Protein AF-A0A9E3HUJ7-F1 (afdb_monomer)

Radius of gyration: 22.08 Å; Cα contacts (8 Å, |Δi|>4): 134; chains: 1; bounding box: 50×30×68 Å

Structure (mmCIF, N/CA/C/O backbone):
data_AF-A0A9E3HUJ7-F1
#
_entry.id   AF-A0A9E3HUJ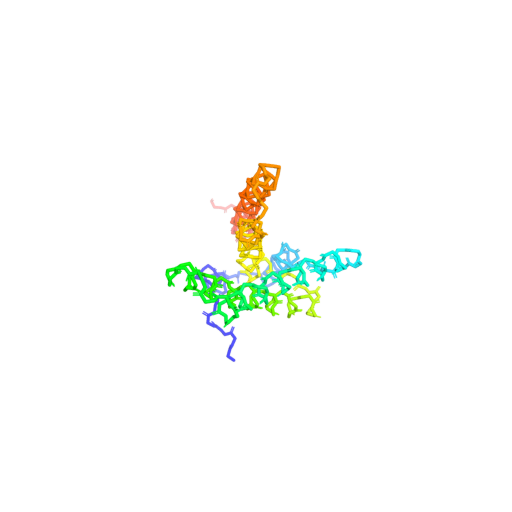7-F1
#
loop_
_atom_site.group_PDB
_atom_site.id
_atom_site.type_symbol
_atom_site.label_atom_id
_atom_site.label_alt_id
_atom_site.label_comp_id
_atom_site.label_asym_id
_atom_site.label_entity_id
_atom_site.label_seq_id
_atom_site.pdbx_PDB_ins_code
_atom_site.Cartn_x
_atom_site.Cartn_y
_atom_site.Cartn_z
_atom_site.occupancy
_atom_site.B_iso_or_equiv
_atom_site.auth_seq_id
_atom_site.auth_comp_id
_atom_site.auth_asym_id
_atom_site.auth_atom_id
_atom_site.pdbx_PDB_model_num
ATOM 1 N N . MET A 1 1 ? 5.517 -11.456 23.849 1.00 34.34 1 MET A N 1
ATOM 2 C CA . MET A 1 1 ? 6.035 -10.094 23.572 1.00 34.34 1 MET A CA 1
ATOM 3 C C . MET A 1 1 ? 4.956 -9.253 22.876 1.00 34.34 1 MET A C 1
ATOM 5 O O . MET A 1 1 ? 5.151 -8.847 21.740 1.00 34.34 1 MET A O 1
ATOM 9 N N . ALA A 1 2 ? 3.806 -9.025 23.525 1.00 36.47 2 ALA A N 1
ATOM 10 C CA . ALA A 1 2 ? 2.627 -8.398 22.900 1.00 36.47 2 ALA A CA 1
ATOM 11 C C . ALA A 1 2 ? 2.195 -7.062 23.552 1.00 36.47 2 ALA A C 1
ATOM 13 O O . ALA A 1 2 ? 1.188 -6.497 23.152 1.00 36.47 2 ALA A O 1
ATOM 14 N N . ASP A 1 3 ? 2.966 -6.525 24.507 1.00 39.00 3 ASP A N 1
ATOM 15 C CA . ASP A 1 3 ? 2.529 -5.390 25.347 1.00 39.00 3 ASP A CA 1
ATOM 16 C C . ASP A 1 3 ? 3.031 -3.999 24.926 1.00 39.00 3 ASP A C 1
ATOM 18 O O . ASP A 1 3 ? 2.704 -2.999 25.565 1.00 39.00 3 ASP A O 1
ATOM 22 N N . ARG A 1 4 ? 3.852 -3.869 23.876 1.00 37.72 4 ARG A N 1
ATOM 23 C CA . ARG A 1 4 ? 4.544 -2.587 23.617 1.00 37.72 4 ARG A CA 1
ATOM 24 C C . ARG A 1 4 ? 3.811 -1.569 22.742 1.00 37.72 4 ARG A C 1
ATOM 26 O O . ARG A 1 4 ? 4.278 -0.439 22.683 1.00 37.72 4 ARG A O 1
ATOM 33 N N . GLU A 1 5 ? 2.650 -1.887 22.170 1.00 45.03 5 GLU A N 1
ATOM 34 C CA . GLU A 1 5 ? 1.876 -0.930 21.351 1.00 45.03 5 GLU A CA 1
ATOM 35 C C . GLU A 1 5 ? 0.516 -0.519 21.946 1.00 45.03 5 GLU A C 1
ATOM 37 O O . GLU A 1 5 ? -0.304 0.089 21.255 1.00 45.03 5 GLU A O 1
ATOM 42 N N . MET A 1 6 ? 0.259 -0.779 23.235 1.00 45.81 6 MET A N 1
ATOM 43 C CA . MET A 1 6 ? -0.876 -0.131 23.902 1.00 45.81 6 MET A CA 1
ATOM 44 C C . MET A 1 6 ? -0.605 1.370 23.999 1.00 45.81 6 MET A C 1
ATOM 46 O O . MET A 1 6 ? 0.288 1.815 24.735 1.00 45.81 6 MET A O 1
ATOM 50 N N . ASN A 1 7 ? -1.383 2.123 23.219 1.00 62.62 7 ASN A N 1
ATOM 51 C CA . ASN A 1 7 ? -1.363 3.575 23.144 1.00 62.62 7 ASN A CA 1
ATOM 52 C C . ASN A 1 7 ? -1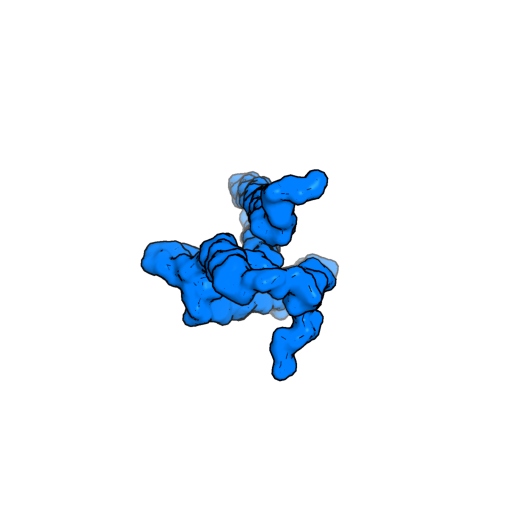.624 4.146 24.549 1.00 62.62 7 ASN A C 1
ATOM 54 O O . ASN A 1 7 ? -2.301 3.513 25.359 1.00 62.62 7 ASN A O 1
ATOM 58 N N . PHE A 1 8 ? -1.108 5.334 24.865 1.00 53.22 8 PHE A N 1
ATOM 59 C CA . PHE A 1 8 ? -1.243 5.932 26.205 1.00 53.22 8 PHE A CA 1
ATOM 60 C C . PHE A 1 8 ? -2.716 6.010 26.665 1.00 53.22 8 PHE A C 1
ATOM 62 O O . PHE A 1 8 ? -3.027 5.782 27.832 1.00 53.22 8 PHE A O 1
ATOM 69 N N . ALA A 1 9 ? -3.633 6.212 25.713 1.00 53.12 9 ALA A N 1
ATOM 70 C CA . ALA A 1 9 ? -5.079 6.164 25.922 1.00 53.12 9 ALA A CA 1
ATOM 71 C C . ALA A 1 9 ? -5.611 4.779 26.348 1.00 53.12 9 ALA A C 1
ATOM 73 O O . ALA A 1 9 ? -6.485 4.713 27.207 1.00 53.12 9 ALA A O 1
ATOM 74 N N . ASP A 1 10 ? -5.077 3.686 25.794 1.00 56.22 10 ASP A N 1
ATOM 75 C CA . ASP A 1 10 ? -5.495 2.317 26.132 1.00 56.22 10 ASP A CA 1
ATOM 76 C C . ASP A 1 10 ? -5.009 1.928 27.540 1.00 56.22 10 ASP A C 1
ATOM 78 O O . ASP A 1 10 ? -5.702 1.217 28.265 1.00 56.22 10 ASP A O 1
ATOM 82 N N . ARG A 1 11 ? -3.842 2.444 27.961 1.00 59.97 11 ARG A N 1
ATOM 83 C CA . ARG A 1 11 ? -3.330 2.262 29.331 1.00 59.97 11 ARG A CA 1
ATOM 84 C C . ARG A 1 11 ? -4.161 3.028 30.357 1.00 59.97 11 ARG A C 1
ATOM 86 O O . ARG A 1 11 ? -4.488 2.469 31.399 1.00 59.97 11 ARG A O 1
ATOM 93 N N . LEU A 1 12 ? -4.553 4.262 30.042 1.00 52.41 12 LEU A N 1
ATOM 94 C CA . LEU A 1 12 ? -5.442 5.055 30.897 1.00 52.41 12 LEU A CA 1
ATOM 95 C C . LEU A 1 12 ? -6.822 4.401 31.051 1.00 52.41 12 LEU A C 1
ATOM 97 O O . LEU A 1 12 ? -7.311 4.288 32.168 1.00 52.41 12 LEU A O 1
ATOM 101 N N . LEU A 1 13 ? -7.406 3.883 29.964 1.00 53.38 13 LEU A N 1
ATOM 102 C CA . LEU A 1 13 ? -8.680 3.150 30.016 1.00 53.38 13 LEU A CA 1
ATOM 103 C C . LEU A 1 13 ? -8.585 1.852 30.833 1.00 53.38 13 LEU A C 1
ATOM 105 O O . LEU A 1 13 ? -9.537 1.486 31.512 1.00 53.38 13 LEU A O 1
ATOM 109 N N . SER A 1 14 ? -7.440 1.163 30.811 1.00 58.88 14 SER A N 1
ATOM 110 C CA . SER A 1 14 ? -7.242 -0.056 31.611 1.00 58.88 14 SER A CA 1
ATOM 111 C C . SER A 1 14 ? -7.080 0.190 33.115 1.00 58.88 14 SER A C 1
ATOM 113 O O . SER A 1 14 ? -7.272 -0.732 33.898 1.00 58.88 14 SER A O 1
ATOM 115 N N . GLN A 1 15 ? -6.726 1.413 33.524 1.00 57.09 15 GLN A N 1
ATOM 116 C CA . GLN A 1 15 ? -6.531 1.769 34.934 1.00 57.09 15 GLN A CA 1
ATOM 117 C C . GLN A 1 15 ? -7.768 2.411 35.581 1.00 57.09 15 GLN A C 1
ATOM 119 O O . GLN A 1 15 ? -7.772 2.589 36.796 1.00 57.09 15 GLN A O 1
ATOM 124 N N . GLN A 1 16 ? -8.798 2.760 34.800 1.00 51.34 16 GLN A N 1
ATOM 125 C CA . GLN A 1 16 ? -9.911 3.600 35.263 1.00 51.34 16 GLN A CA 1
ATOM 126 C C . GLN A 1 16 ? -11.308 2.981 35.090 1.00 51.34 16 GLN A C 1
ATOM 128 O O . GLN A 1 16 ? -12.274 3.564 35.572 1.00 51.34 16 GLN A O 1
ATOM 133 N N . SER A 1 17 ? -11.439 1.821 34.435 1.00 53.59 17 SER A N 1
ATOM 134 C CA . SER A 1 17 ? -12.758 1.270 34.104 1.00 53.59 17 SER A CA 1
ATOM 135 C C . SER A 1 17 ? -13.492 0.749 35.343 1.00 53.59 17 SER A C 1
ATOM 137 O O . SER A 1 17 ? -13.060 -0.230 35.957 1.00 53.59 17 SER A O 1
ATOM 139 N N . LEU A 1 18 ? -14.631 1.364 35.675 1.00 55.84 18 LEU A N 1
ATOM 140 C CA . LEU A 1 18 ? -15.513 0.923 36.764 1.00 55.84 18 LEU A CA 1
ATOM 141 C C . LEU A 1 18 ? -16.368 -0.303 36.391 1.00 55.84 18 LEU A C 1
ATOM 143 O O . LEU A 1 18 ? -16.924 -0.935 37.287 1.00 55.84 18 LEU A O 1
ATOM 147 N N . ASN A 1 19 ? -16.496 -0.642 35.100 1.00 64.31 19 ASN A N 1
ATOM 148 C CA . ASN A 1 19 ? -17.373 -1.722 34.645 1.00 64.31 19 ASN A CA 1
ATOM 149 C C . ASN A 1 19 ? -16.748 -2.570 33.505 1.00 64.31 19 ASN A C 1
ATOM 151 O O . ASN A 1 19 ? -16.615 -2.075 32.382 1.00 64.31 19 ASN A O 1
ATOM 155 N N . PRO A 1 20 ? -16.372 -3.841 33.760 1.00 69.25 20 PRO A N 1
ATOM 156 C CA . PRO A 1 20 ? -15.695 -4.700 32.780 1.00 69.25 20 PRO A CA 1
ATOM 157 C C . PRO A 1 20 ? -16.559 -5.050 31.556 1.00 69.25 20 PRO A C 1
ATOM 159 O O . PRO A 1 20 ? -16.024 -5.143 30.451 1.00 69.25 20 PRO A O 1
ATOM 162 N N . ASP A 1 21 ? -17.884 -5.149 31.707 1.00 73.56 21 ASP A N 1
ATOM 163 C CA . ASP A 1 21 ? -18.801 -5.470 30.598 1.00 73.56 21 ASP A CA 1
ATOM 164 C C . ASP A 1 21 ? -18.827 -4.360 29.532 1.00 73.56 21 ASP A C 1
ATOM 166 O O . ASP A 1 21 ? -18.907 -4.603 28.324 1.00 73.56 21 ASP A O 1
ATOM 170 N N . LEU A 1 22 ? -18.725 -3.108 29.982 1.00 66.31 22 LEU A N 1
ATOM 171 C CA . LEU A 1 22 ? -18.675 -1.922 29.129 1.00 66.31 22 LEU A CA 1
ATOM 172 C C . LEU A 1 22 ? -17.344 -1.860 28.367 1.00 66.31 22 LEU A C 1
ATOM 174 O O . LEU A 1 22 ? -17.326 -1.542 27.176 1.00 66.31 22 LEU A O 1
ATOM 178 N N . GLN A 1 23 ? -16.243 -2.223 29.028 1.00 69.62 23 GLN A N 1
ATOM 179 C CA . GLN A 1 23 ? -14.914 -2.279 28.423 1.00 69.62 23 GLN A CA 1
ATOM 180 C C . GLN A 1 23 ? -14.819 -3.363 27.339 1.00 69.62 23 GLN A C 1
ATOM 182 O O . GLN A 1 23 ? -14.221 -3.135 26.283 1.00 69.62 23 GLN A O 1
ATOM 187 N N . GLU A 1 24 ? -15.415 -4.533 27.575 1.00 76.44 24 GLU A N 1
ATOM 188 C CA . GLU A 1 24 ? -15.446 -5.623 26.598 1.00 76.44 24 GLU A CA 1
ATOM 189 C C . GLU A 1 24 ? -16.279 -5.244 25.368 1.00 76.44 24 GLU A C 1
ATOM 191 O O . GLU A 1 24 ? -15.836 -5.434 24.231 1.00 76.44 24 GLU A O 1
ATOM 196 N N . LYS A 1 25 ? -17.439 -4.606 25.577 1.00 77.38 25 LYS A N 1
ATOM 197 C CA . LYS A 1 25 ? -18.280 -4.095 24.488 1.00 77.38 25 LYS A CA 1
ATOM 198 C C . LYS A 1 25 ? -17.555 -3.037 23.650 1.00 77.38 25 LYS A C 1
ATOM 200 O O . LYS A 1 25 ? -17.549 -3.137 22.426 1.00 77.38 25 LYS A O 1
ATOM 205 N N . TYR A 1 26 ? -16.882 -2.090 24.303 1.00 73.69 26 TYR A N 1
ATOM 206 C CA . TYR A 1 26 ? -16.078 -1.061 23.642 1.00 73.69 26 TYR A CA 1
ATOM 207 C C . TYR A 1 26 ? -14.922 -1.658 22.821 1.00 73.69 26 TYR A C 1
ATOM 209 O O . TYR A 1 26 ? -14.705 -1.252 21.681 1.00 73.69 26 TYR A O 1
ATOM 217 N N . ARG A 1 27 ? -14.201 -2.658 23.356 1.00 74.00 27 ARG A N 1
ATOM 218 C CA . ARG A 1 27 ? -13.136 -3.359 22.613 1.00 74.00 27 ARG A CA 1
ATOM 219 C C . ARG A 1 27 ? -13.670 -4.059 21.370 1.00 74.00 27 ARG A C 1
ATOM 221 O O . ARG A 1 27 ? -13.075 -3.933 20.306 1.00 74.00 27 ARG A O 1
ATOM 228 N N . LYS A 1 28 ? -14.796 -4.759 21.500 1.00 80.31 28 LYS A N 1
ATOM 229 C CA . LYS A 1 28 ? -15.416 -5.486 20.391 1.00 80.31 28 LYS A CA 1
ATOM 230 C C . LYS A 1 28 ? -15.864 -4.547 19.269 1.00 80.31 28 LYS A C 1
ATOM 232 O O . LYS A 1 28 ? -15.634 -4.836 18.102 1.00 80.31 28 LYS A O 1
ATOM 237 N N . GLU A 1 29 ? -16.444 -3.404 19.624 1.00 74.81 29 GLU A N 1
ATOM 238 C CA . GLU A 1 29 ? -16.891 -2.392 18.663 1.00 74.81 29 GLU A CA 1
ATOM 239 C C . GLU A 1 29 ? -15.707 -1.711 17.953 1.00 74.81 29 GLU A C 1
ATOM 241 O O . GLU A 1 29 ? -15.744 -1.479 16.745 1.00 74.81 29 GLU A O 1
ATOM 246 N N . LEU A 1 30 ? -14.602 -1.484 18.670 1.00 74.88 30 LEU A N 1
ATOM 247 C CA . LEU A 1 30 ? -13.335 -1.024 18.096 1.00 74.88 30 LEU A CA 1
ATOM 248 C C . LEU A 1 30 ? -12.729 -2.028 17.107 1.00 74.88 30 LEU A C 1
ATOM 250 O O . LEU A 1 30 ? -12.289 -1.633 16.023 1.00 74.88 30 LEU A O 1
ATOM 254 N N . ASP A 1 31 ? -12.696 -3.309 17.474 1.00 75.00 31 ASP A N 1
ATOM 255 C CA . ASP A 1 31 ? -12.150 -4.369 16.628 1.00 75.00 31 ASP A CA 1
ATOM 256 C C . ASP A 1 31 ? -13.001 -4.550 15.361 1.00 75.00 31 ASP A C 1
ATOM 258 O O . ASP A 1 31 ? -12.450 -4.560 14.259 1.00 75.00 31 ASP A O 1
ATOM 262 N N . ASP A 1 32 ? -14.333 -4.551 15.472 1.00 76.69 32 ASP A N 1
ATOM 263 C CA . ASP A 1 32 ? -15.244 -4.625 14.318 1.00 76.69 32 ASP A CA 1
ATOM 264 C C . ASP A 1 32 ? -15.102 -3.415 13.371 1.00 76.69 32 ASP A C 1
ATOM 266 O O . ASP A 1 32 ? -15.281 -3.531 12.156 1.00 76.69 32 ASP A O 1
ATOM 270 N N . MET A 1 33 ? -14.745 -2.237 13.893 1.00 70.25 33 MET A N 1
ATOM 271 C CA . MET A 1 33 ? -14.499 -1.045 13.076 1.00 70.25 33 MET A CA 1
ATOM 272 C C . MET A 1 33 ? -13.131 -1.044 12.380 1.00 70.25 33 MET A C 1
ATOM 274 O O . MET A 1 33 ? -12.972 -0.411 11.328 1.00 70.25 33 MET A O 1
ATOM 278 N N . LEU A 1 34 ? -12.132 -1.708 12.964 1.00 68.81 34 LEU A N 1
ATOM 279 C CA . LEU A 1 34 ? -10.747 -1.699 12.490 1.00 68.81 34 LEU A CA 1
ATOM 280 C C . LEU A 1 34 ? -10.373 -2.941 11.676 1.00 68.81 34 LEU A C 1
ATOM 282 O O . LEU A 1 34 ? -9.399 -2.879 10.915 1.00 68.81 34 LEU A O 1
ATOM 286 N N . GLU A 1 35 ? -11.121 -4.033 11.797 1.00 74.75 35 GLU A N 1
ATOM 287 C CA . GLU A 1 35 ? -10.896 -5.280 11.075 1.00 74.75 35 GLU A CA 1
ATOM 288 C C . GLU A 1 35 ? -11.908 -5.464 9.944 1.00 74.75 35 GLU A C 1
ATOM 290 O O . GLU A 1 35 ? -13.109 -5.595 10.146 1.00 74.75 35 GLU A O 1
ATOM 295 N N . VAL A 1 36 ? -11.412 -5.527 8.710 1.00 73.44 36 VAL A N 1
ATOM 296 C CA . VAL A 1 36 ? -12.231 -5.870 7.545 1.00 73.44 36 VAL A CA 1
ATOM 297 C C . VAL A 1 36 ? -11.781 -7.213 7.006 1.00 73.44 36 VAL A C 1
ATOM 299 O O . VAL A 1 36 ? -10.640 -7.371 6.566 1.00 73.44 36 VAL A O 1
ATOM 302 N N . LYS A 1 37 ? -12.689 -8.189 7.001 1.00 72.50 37 LYS A N 1
ATOM 303 C CA . LYS A 1 37 ? -12.450 -9.474 6.340 1.00 72.50 37 LYS A CA 1
ATOM 304 C C . LYS A 1 37 ? -12.379 -9.279 4.827 1.00 72.50 37 LYS A C 1
ATOM 306 O O . LYS A 1 37 ? -13.208 -8.599 4.218 1.00 72.50 37 LYS A O 1
ATOM 311 N N . ILE A 1 38 ? -11.356 -9.866 4.214 1.00 68.62 38 ILE A N 1
ATOM 312 C CA . ILE A 1 38 ? -11.151 -9.844 2.766 1.00 68.62 38 ILE A CA 1
ATOM 313 C C . ILE A 1 38 ? -11.910 -11.037 2.179 1.00 68.62 38 ILE A C 1
ATOM 315 O O . ILE A 1 38 ? -11.386 -12.149 2.118 1.00 68.62 38 ILE A O 1
ATOM 319 N N . GLU A 1 39 ? -13.152 -10.811 1.754 1.00 73.75 39 GLU A N 1
ATOM 320 C CA . GLU A 1 39 ? -14.028 -11.873 1.244 1.00 73.75 39 GLU A CA 1
ATOM 321 C C . GLU A 1 39 ? -14.236 -11.819 -0.281 1.00 73.75 39 GLU A C 1
ATOM 323 O O . GLU A 1 39 ? -14.251 -10.754 -0.911 1.00 73.75 39 GLU A O 1
ATOM 328 N N . GLY A 1 40 ? -14.410 -13.005 -0.878 1.00 75.06 40 GLY A N 1
ATOM 329 C CA . GLY A 1 40 ? -14.893 -13.198 -2.249 1.00 75.06 40 GLY A CA 1
ATOM 330 C C . GLY A 1 40 ? -14.100 -12.470 -3.342 1.00 75.06 40 GLY A C 1
ATOM 331 O O . GLY A 1 40 ? -12.869 -12.510 -3.386 1.00 75.06 40 GLY A O 1
ATOM 332 N N . GLY A 1 41 ? -14.819 -11.794 -4.248 1.00 71.00 41 GLY A N 1
ATOM 333 C CA . GLY A 1 41 ? -14.252 -11.112 -5.421 1.00 71.00 41 GLY A CA 1
ATOM 334 C C . GLY A 1 41 ? -13.253 -9.993 -5.097 1.00 71.00 41 GLY A C 1
ATOM 335 O O . GLY A 1 41 ? -12.373 -9.707 -5.909 1.00 71.00 41 GLY A O 1
ATOM 336 N N . ARG A 1 42 ? -13.304 -9.401 -3.892 1.00 72.94 42 ARG A N 1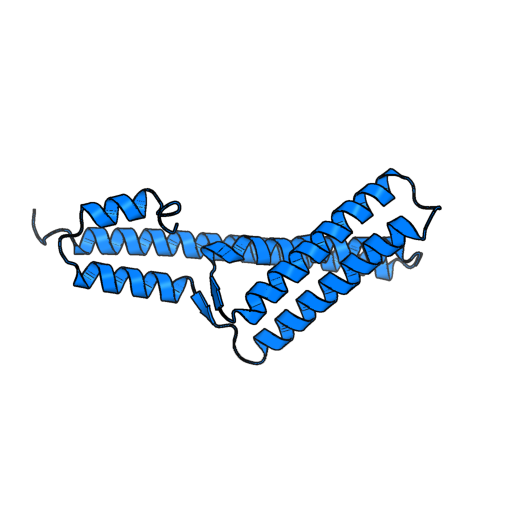
ATOM 337 C CA . ARG A 1 42 ? -12.281 -8.436 -3.445 1.00 72.94 42 ARG A CA 1
ATOM 338 C C . ARG A 1 42 ? -10.914 -9.088 -3.275 1.00 72.94 42 ARG A C 1
ATOM 340 O O . ARG A 1 42 ? -9.920 -8.483 -3.662 1.00 72.94 42 ARG A O 1
ATOM 347 N N . LYS A 1 43 ? -10.868 -10.334 -2.792 1.00 77.06 43 LYS A N 1
ATOM 348 C CA . LYS A 1 43 ? -9.620 -11.091 -2.645 1.00 77.06 43 LYS A CA 1
ATOM 349 C C . LYS A 1 43 ? -8.936 -11.297 -3.995 1.00 77.06 43 LYS A C 1
ATOM 351 O O . LYS A 1 43 ? -7.732 -11.102 -4.102 1.00 77.06 43 LYS A O 1
ATOM 356 N N . VAL A 1 44 ? -9.709 -11.626 -5.031 1.00 79.44 44 VAL A N 1
ATOM 357 C CA . VAL A 1 44 ? -9.194 -11.799 -6.400 1.00 79.44 44 VAL A CA 1
ATOM 358 C C . VAL A 1 44 ? -8.633 -10.483 -6.937 1.00 79.44 44 VAL A C 1
ATOM 360 O O . VAL A 1 44 ? -7.512 -10.457 -7.436 1.00 79.44 44 VAL A O 1
ATOM 363 N N . LEU A 1 45 ? -9.363 -9.374 -6.775 1.00 79.62 45 LEU A N 1
ATOM 364 C CA . LEU A 1 45 ? -8.878 -8.052 -7.182 1.00 79.62 45 LEU A CA 1
ATOM 365 C C . LEU A 1 45 ? -7.586 -7.654 -6.459 1.00 79.62 45 LEU A C 1
ATOM 367 O O . LEU A 1 45 ? -6.702 -7.065 -7.076 1.00 79.62 45 LEU A O 1
ATOM 371 N N . ASP A 1 46 ? -7.459 -7.965 -5.171 1.00 80.81 46 ASP A N 1
ATOM 372 C CA . ASP A 1 46 ? -6.254 -7.642 -4.409 1.00 80.81 46 ASP A CA 1
ATOM 373 C C . ASP A 1 46 ? -5.067 -8.532 -4.800 1.00 80.81 46 ASP A C 1
ATOM 375 O O . ASP A 1 46 ? -3.957 -8.020 -4.935 1.00 80.81 46 ASP A O 1
ATOM 379 N N . ILE A 1 47 ? -5.296 -9.816 -5.108 1.00 83.81 47 ILE A N 1
ATOM 380 C CA . ILE A 1 47 ? -4.267 -10.702 -5.681 1.00 83.81 47 ILE A CA 1
ATOM 381 C C . ILE A 1 47 ? -3.765 -10.139 -7.012 1.00 83.81 47 ILE A C 1
ATOM 383 O O . ILE A 1 47 ? -2.557 -10.032 -7.216 1.00 83.81 47 ILE A O 1
ATOM 387 N N . VAL A 1 48 ? -4.676 -9.727 -7.900 1.00 84.62 48 VAL A N 1
ATOM 388 C CA . VAL A 1 48 ? -4.317 -9.156 -9.207 1.00 84.62 48 VAL A CA 1
ATOM 389 C C . VAL A 1 48 ? -3.482 -7.886 -9.041 1.00 84.62 48 VAL A C 1
ATOM 391 O O . VAL A 1 48 ? -2.448 -7.747 -9.690 1.00 84.62 48 VAL A O 1
ATOM 394 N N . LYS A 1 49 ? -3.863 -6.977 -8.134 1.00 81.38 49 LYS A N 1
ATOM 395 C CA . LYS A 1 49 ? -3.072 -5.764 -7.851 1.00 81.38 49 LYS A CA 1
ATOM 396 C C . LYS A 1 49 ? -1.665 -6.101 -7.362 1.00 81.38 49 LYS A C 1
ATOM 398 O O . LYS A 1 49 ? -0.695 -5.516 -7.839 1.00 81.38 49 LYS A O 1
ATOM 403 N N . VAL A 1 50 ? -1.556 -7.038 -6.423 1.00 85.69 50 VAL A N 1
ATOM 404 C CA . VAL A 1 50 ? -0.277 -7.477 -5.850 1.00 85.69 50 VAL A CA 1
ATOM 405 C C . VAL A 1 50 ? 0.613 -8.142 -6.904 1.00 85.69 50 VAL A C 1
ATOM 407 O O . VAL A 1 50 ? 1.815 -7.869 -6.940 1.00 85.69 50 VAL A O 1
ATOM 410 N N . ALA A 1 51 ? 0.030 -8.933 -7.809 1.00 86.00 51 ALA A N 1
ATOM 411 C CA . ALA A 1 51 ? 0.735 -9.534 -8.937 1.00 86.00 51 ALA A CA 1
ATOM 412 C C . ALA A 1 51 ? 1.242 -8.478 -9.934 1.00 86.00 51 ALA A C 1
ATOM 414 O O . ALA A 1 51 ? 2.396 -8.535 -10.353 1.00 86.00 51 ALA A O 1
ATOM 415 N N . ILE A 1 52 ? 0.428 -7.471 -10.268 1.00 85.38 52 ILE A N 1
ATOM 416 C CA . ILE A 1 52 ? 0.844 -6.361 -11.142 1.00 85.38 52 ILE A CA 1
ATOM 417 C C . ILE A 1 52 ? 2.027 -5.601 -10.527 1.00 85.38 52 ILE A C 1
ATOM 419 O O . ILE A 1 52 ? 3.013 -5.344 -11.214 1.00 85.38 52 ILE A O 1
ATOM 423 N N . LEU A 1 53 ? 1.972 -5.289 -9.229 1.00 84.75 53 LEU A N 1
ATOM 424 C CA . LEU A 1 53 ? 3.076 -4.635 -8.512 1.00 84.75 53 LEU A CA 1
ATOM 425 C C . LEU A 1 53 ? 4.363 -5.452 -8.557 1.00 84.75 53 LEU A C 1
ATOM 427 O O . LEU A 1 53 ? 5.436 -4.890 -8.764 1.00 84.75 53 LEU A O 1
ATOM 431 N N . TYR A 1 54 ? 4.248 -6.770 -8.394 1.00 87.56 54 TYR A N 1
ATOM 432 C CA . TYR A 1 54 ? 5.385 -7.677 -8.485 1.00 87.56 54 TYR A CA 1
ATOM 433 C C . TYR A 1 54 ? 6.025 -7.641 -9.877 1.00 87.56 54 TYR A C 1
ATOM 435 O O . TYR A 1 54 ? 7.238 -7.490 -9.993 1.00 87.56 54 TYR A O 1
ATOM 443 N N . ILE A 1 55 ? 5.206 -7.711 -10.932 1.00 87.50 55 ILE A N 1
ATOM 444 C CA . ILE A 1 55 ? 5.665 -7.667 -12.326 1.00 87.50 55 ILE A CA 1
ATOM 445 C C . ILE A 1 55 ? 6.361 -6.335 -12.629 1.00 87.50 55 ILE A C 1
ATOM 447 O O . ILE A 1 55 ? 7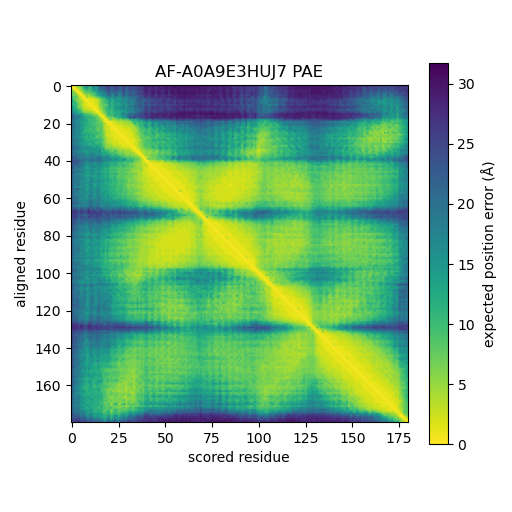.449 -6.329 -13.204 1.00 87.50 55 ILE A O 1
ATOM 451 N N . ILE A 1 56 ? 5.774 -5.209 -12.210 1.00 84.75 56 ILE A N 1
ATOM 452 C CA . ILE A 1 56 ? 6.375 -3.877 -12.381 1.00 84.75 56 ILE A CA 1
ATOM 453 C C . ILE A 1 56 ? 7.706 -3.796 -11.621 1.00 84.75 56 ILE A C 1
ATOM 455 O O . ILE A 1 56 ? 8.704 -3.353 -12.188 1.00 84.75 56 ILE A O 1
ATOM 459 N N . GLY A 1 57 ? 7.747 -4.269 -10.372 1.00 85.69 57 GLY A N 1
ATOM 460 C CA . GLY A 1 57 ? 8.959 -4.283 -9.553 1.00 85.69 57 GLY A CA 1
ATOM 461 C C . GLY A 1 57 ? 10.086 -5.111 -10.175 1.00 85.69 57 GLY A C 1
ATOM 462 O O . GLY A 1 57 ? 11.215 -4.630 -10.280 1.00 85.69 57 GLY A O 1
ATOM 463 N N . LEU A 1 58 ? 9.770 -6.310 -10.675 1.00 88.19 58 LEU A N 1
ATOM 464 C CA . LEU A 1 58 ? 10.711 -7.133 -11.436 1.00 88.19 58 LEU A CA 1
ATOM 465 C C . LEU A 1 58 ? 11.211 -6.400 -12.678 1.00 88.19 58 LEU A C 1
ATOM 467 O O . LEU A 1 58 ? 12.415 -6.345 -12.903 1.00 88.19 58 LEU A O 1
ATOM 471 N N . ARG A 1 59 ? 10.316 -5.797 -13.465 1.00 84.50 59 ARG A N 1
ATOM 472 C CA . ARG A 1 59 ? 10.688 -5.068 -14.686 1.00 84.50 59 ARG A CA 1
ATOM 473 C C . ARG A 1 59 ? 11.642 -3.909 -14.374 1.00 84.50 59 ARG A C 1
ATOM 475 O O . ARG A 1 59 ? 12.615 -3.723 -15.104 1.00 84.50 59 ARG A O 1
ATOM 482 N N . CYS A 1 60 ? 11.420 -3.177 -13.280 1.00 83.62 60 CYS A N 1
ATOM 483 C CA . CYS A 1 60 ? 12.345 -2.146 -12.798 1.00 83.62 60 CYS A CA 1
ATOM 484 C C . CYS A 1 60 ? 13.729 -2.723 -12.455 1.00 83.62 60 CYS A C 1
ATOM 486 O O . CYS A 1 60 ? 14.732 -2.173 -12.903 1.00 83.62 60 CYS A O 1
ATOM 488 N N . LEU A 1 61 ? 13.805 -3.853 -11.743 1.00 86.06 61 LEU A N 1
ATOM 489 C CA . LEU A 1 61 ? 15.087 -4.507 -11.440 1.00 86.06 61 LEU A CA 1
ATOM 490 C C . LEU A 1 61 ? 15.793 -5.047 -12.690 1.00 86.06 61 LEU A C 1
ATOM 492 O O . LEU A 1 61 ? 17.004 -4.890 -12.829 1.00 86.06 61 LEU A O 1
ATOM 496 N N . PHE A 1 62 ? 15.049 -5.632 -13.630 1.00 85.25 62 PHE A N 1
ATOM 497 C CA . PHE A 1 62 ? 15.604 -6.094 -14.902 1.00 85.25 62 PHE A CA 1
ATOM 498 C C . PHE A 1 62 ? 16.219 -4.938 -15.699 1.00 85.25 62 PHE A C 1
ATOM 500 O O . PHE A 1 62 ? 17.299 -5.101 -16.262 1.00 85.25 62 PHE A O 1
ATOM 507 N N . GLN A 1 63 ? 15.607 -3.748 -15.699 1.00 77.62 63 GLN A N 1
ATOM 508 C CA . GLN A 1 63 ? 16.213 -2.581 -16.349 1.00 77.62 63 GLN A CA 1
ATOM 509 C C . GLN A 1 63 ? 17.541 -2.155 -15.716 1.00 77.62 63 GLN A C 1
ATOM 511 O O . GLN A 1 63 ? 18.432 -1.715 -16.435 1.00 77.62 63 GLN A O 1
ATOM 516 N N . VAL A 1 64 ? 17.705 -2.324 -14.403 1.00 81.12 64 VAL A N 1
ATOM 517 C CA . VAL A 1 64 ? 18.956 -1.989 -13.705 1.00 81.12 64 VAL A CA 1
ATOM 518 C C . VAL A 1 64 ? 20.110 -2.913 -14.081 1.00 81.12 64 VAL A C 1
ATOM 520 O O . VAL A 1 64 ? 21.265 -2.480 -14.088 1.00 81.12 64 VAL A O 1
ATOM 523 N N . ILE A 1 65 ? 19.808 -4.182 -14.354 1.00 81.06 65 ILE A N 1
ATOM 524 C CA . ILE A 1 65 ? 20.810 -5.218 -14.626 1.00 81.06 65 ILE A CA 1
ATOM 525 C C . ILE A 1 65 ? 21.142 -5.287 -16.121 1.00 81.06 65 ILE A C 1
ATOM 527 O O . ILE A 1 65 ? 22.308 -5.413 -16.479 1.00 81.06 65 ILE A O 1
ATOM 531 N N . TYR A 1 66 ? 20.132 -5.194 -16.989 1.00 78.69 66 TYR A N 1
ATOM 532 C CA . TYR A 1 66 ? 20.266 -5.534 -18.409 1.00 78.69 66 TYR A CA 1
ATOM 533 C C . TYR A 1 66 ? 20.298 -4.333 -19.356 1.00 78.69 66 TYR A C 1
ATOM 535 O O . TYR A 1 66 ? 20.458 -4.532 -20.557 1.00 78.69 66 TYR A O 1
ATOM 543 N N . ASN A 1 67 ? 20.151 -3.101 -18.857 1.00 69.62 67 ASN A N 1
ATOM 544 C CA . ASN A 1 67 ? 20.109 -1.911 -19.708 1.00 69.62 67 ASN A CA 1
ATOM 545 C C . ASN A 1 67 ? 21.258 -0.935 -19.374 1.00 69.62 67 ASN A C 1
ATOM 547 O O . ASN A 1 67 ? 21.094 -0.040 -18.541 1.00 69.62 67 ASN A O 1
ATOM 551 N N . PRO A 1 68 ? 22.440 -1.102 -20.000 1.00 64.00 68 PRO A N 1
ATOM 552 C CA . PRO A 1 68 ? 23.638 -0.316 -19.688 1.00 64.00 68 PRO A CA 1
ATOM 553 C C . PRO A 1 68 ? 23.583 1.133 -20.199 1.00 64.00 68 PRO A C 1
ATOM 555 O O . PRO A 1 68 ? 24.452 1.931 -19.870 1.00 64.00 68 PRO A O 1
ATOM 558 N N . THR A 1 69 ? 22.580 1.486 -21.003 1.00 66.12 69 THR A N 1
ATOM 559 C CA . THR A 1 69 ? 22.388 2.819 -21.599 1.00 66.12 69 THR A CA 1
ATOM 560 C C . THR A 1 69 ? 21.655 3.804 -20.687 1.00 66.12 69 THR A C 1
ATOM 562 O O . THR A 1 69 ? 21.531 4.981 -21.023 1.00 66.12 69 THR A O 1
ATOM 565 N N . ILE A 1 70 ? 21.156 3.350 -19.536 1.00 66.06 70 ILE A N 1
ATOM 566 C CA . ILE A 1 70 ? 20.446 4.198 -18.577 1.00 66.06 70 ILE A CA 1
ATOM 567 C C . ILE A 1 70 ? 21.470 4.958 -17.724 1.00 66.06 70 ILE A C 1
ATOM 569 O O . ILE A 1 70 ? 22.331 4.349 -17.097 1.00 66.06 70 ILE A O 1
ATOM 573 N N . VAL A 1 71 ? 21.339 6.288 -17.660 1.00 73.62 71 VAL A N 1
ATOM 574 C CA . VAL A 1 71 ? 22.142 7.165 -16.788 1.00 73.62 71 VAL A CA 1
ATOM 575 C C . VAL A 1 71 ? 22.110 6.651 -15.340 1.00 73.62 71 VAL A C 1
ATOM 577 O O . VAL A 1 71 ? 21.036 6.341 -14.819 1.00 73.62 71 VAL A O 1
ATOM 580 N N . ASP A 1 72 ? 23.266 6.604 -14.669 1.00 77.31 72 ASP A N 1
ATOM 581 C CA . ASP A 1 72 ? 23.449 5.946 -13.360 1.00 77.31 72 ASP A CA 1
ATOM 582 C C . ASP A 1 72 ? 22.425 6.358 -12.289 1.00 77.31 72 ASP A C 1
ATOM 584 O O . ASP A 1 72 ? 21.970 5.532 -11.496 1.00 77.31 72 ASP A O 1
ATOM 588 N N . ILE A 1 73 ? 21.989 7.621 -12.302 1.00 74.81 73 ILE A N 1
ATOM 589 C CA . ILE A 1 73 ? 20.956 8.132 -11.390 1.00 74.81 73 ILE A CA 1
ATOM 590 C C . ILE A 1 73 ? 19.617 7.414 -11.609 1.00 74.81 73 ILE A C 1
ATOM 592 O O . ILE A 1 73 ? 19.000 6.945 -10.654 1.00 74.81 73 ILE A O 1
ATOM 596 N N . TYR A 1 74 ? 19.170 7.273 -12.857 1.00 73.19 74 TYR A N 1
ATOM 597 C CA . TYR A 1 74 ? 17.908 6.600 -13.179 1.00 73.19 74 TYR A CA 1
ATOM 598 C C . TYR A 1 74 ? 17.965 5.113 -12.852 1.00 73.19 74 TYR A C 1
ATOM 600 O O . TYR A 1 74 ? 16.977 4.536 -12.404 1.00 73.19 74 TYR A O 1
ATOM 608 N N . ARG A 1 75 ? 19.138 4.503 -13.022 1.00 74.69 75 ARG A N 1
ATOM 609 C CA . ARG A 1 75 ? 19.397 3.115 -12.649 1.00 74.69 75 ARG A CA 1
ATOM 610 C C . ARG A 1 75 ? 19.294 2.910 -11.132 1.00 74.69 75 ARG A C 1
ATOM 612 O O . ARG A 1 75 ? 18.655 1.959 -10.686 1.00 74.69 75 ARG A O 1
ATOM 619 N N . LEU A 1 76 ? 19.828 3.832 -10.332 1.00 79.00 76 LEU A N 1
ATOM 620 C CA . LEU A 1 76 ? 19.692 3.804 -8.873 1.00 79.00 76 LEU A CA 1
ATOM 621 C C . LEU A 1 76 ? 18.229 3.989 -8.432 1.00 79.00 76 LEU A C 1
ATOM 623 O O . LEU A 1 76 ? 17.730 3.212 -7.616 1.00 79.00 76 LEU A O 1
ATOM 627 N N . PHE A 1 77 ? 17.510 4.946 -9.027 1.00 79.62 77 PHE A N 1
ATOM 628 C CA . PHE A 1 77 ? 16.079 5.145 -8.766 1.00 79.62 77 PHE A CA 1
ATOM 629 C C . PHE A 1 77 ? 15.234 3.923 -9.148 1.00 79.62 77 PHE A C 1
ATOM 631 O O . PHE A 1 77 ? 14.399 3.491 -8.355 1.00 79.62 77 PHE A O 1
ATOM 638 N N . ALA A 1 78 ? 15.465 3.332 -10.323 1.00 80.50 78 ALA A N 1
ATOM 639 C CA . ALA A 1 78 ? 14.771 2.125 -10.765 1.00 80.50 78 ALA A CA 1
ATOM 640 C C . ALA A 1 78 ? 15.059 0.928 -9.846 1.00 80.50 78 ALA A C 1
ATOM 642 O O . ALA A 1 78 ? 14.158 0.136 -9.573 1.00 80.50 78 ALA A O 1
ATOM 643 N N . GLY A 1 79 ? 16.280 0.826 -9.314 1.00 82.25 79 GLY A N 1
ATOM 644 C CA . GLY A 1 79 ? 16.665 -0.209 -8.356 1.00 82.25 79 GLY A CA 1
ATOM 645 C C . GL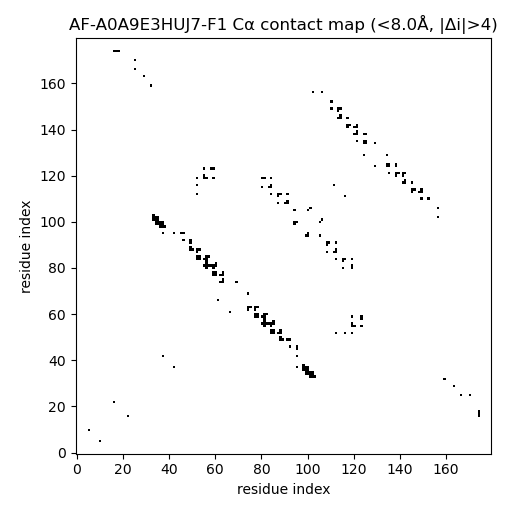Y A 1 79 ? 15.912 -0.080 -7.036 1.00 82.25 79 GLY A C 1
ATOM 646 O O . GLY A 1 79 ? 15.251 -1.026 -6.608 1.00 82.25 79 GLY A O 1
ATOM 647 N N . ILE A 1 80 ? 15.945 1.110 -6.429 1.00 85.25 80 ILE A N 1
ATOM 648 C CA . ILE A 1 80 ? 15.224 1.398 -5.179 1.00 85.25 80 ILE A CA 1
ATOM 649 C C . ILE A 1 80 ? 13.723 1.164 -5.364 1.00 85.25 80 ILE A C 1
ATOM 651 O O . ILE A 1 80 ? 13.089 0.509 -4.535 1.00 85.25 80 ILE A O 1
ATOM 655 N N . LEU A 1 81 ? 13.158 1.657 -6.468 1.00 84.38 81 LEU A N 1
ATOM 656 C CA . LEU A 1 81 ? 11.743 1.494 -6.776 1.00 84.38 81 LEU A CA 1
ATOM 657 C C . LEU A 1 81 ? 11.377 0.018 -6.977 1.00 84.38 81 LEU A C 1
ATOM 659 O O . LEU A 1 81 ? 10.372 -0.437 -6.437 1.00 84.38 81 LEU A O 1
ATOM 663 N N . GLY A 1 82 ? 12.204 -0.746 -7.694 1.00 85.44 82 GLY A N 1
ATOM 664 C CA . GLY A 1 82 ? 12.006 -2.179 -7.912 1.00 85.44 82 GLY A CA 1
ATOM 665 C C . GLY A 1 82 ? 11.995 -2.974 -6.606 1.00 85.44 82 GLY A C 1
ATOM 666 O O . GLY A 1 82 ? 11.067 -3.749 -6.363 1.00 85.44 82 GLY A O 1
ATOM 667 N N . VAL A 1 83 ? 12.967 -2.726 -5.721 1.00 88.12 83 VAL A N 1
ATOM 668 C CA . VAL A 1 83 ? 13.021 -3.357 -4.390 1.00 88.12 83 VAL A CA 1
ATOM 669 C C . VAL A 1 83 ? 11.803 -2.972 -3.547 1.00 88.12 83 VAL A C 1
ATOM 671 O O . VAL A 1 83 ? 11.183 -3.845 -2.933 1.00 88.12 83 VAL A O 1
ATOM 674 N N . ALA A 1 84 ? 11.419 -1.693 -3.534 1.00 85.31 84 ALA A N 1
ATOM 675 C CA . ALA A 1 84 ? 10.261 -1.217 -2.779 1.00 85.31 84 ALA A CA 1
ATOM 676 C C . ALA A 1 84 ? 8.951 -1.867 -3.256 1.00 85.31 84 ALA A C 1
ATOM 678 O O . ALA A 1 84 ? 8.151 -2.322 -2.439 1.00 85.31 84 ALA A O 1
ATOM 679 N N . LEU A 1 85 ? 8.750 -1.970 -4.573 1.00 86.06 85 LEU A N 1
ATOM 680 C CA . LEU A 1 85 ? 7.566 -2.582 -5.179 1.00 86.06 85 LEU A CA 1
ATOM 681 C C . LEU A 1 85 ? 7.451 -4.076 -4.871 1.00 86.06 85 LEU A C 1
ATOM 683 O O . LEU A 1 85 ? 6.372 -4.546 -4.508 1.00 86.06 85 LEU A O 1
ATOM 687 N N . ILE A 1 86 ? 8.558 -4.815 -4.962 1.00 88.06 86 ILE A N 1
ATOM 688 C CA . ILE A 1 86 ? 8.584 -6.239 -4.606 1.00 88.06 86 ILE A CA 1
ATOM 689 C C . ILE A 1 86 ? 8.309 -6.417 -3.112 1.00 88.06 86 ILE A C 1
ATOM 691 O O . ILE A 1 86 ? 7.482 -7.246 -2.737 1.00 88.06 86 ILE A O 1
ATOM 695 N N . SER A 1 87 ? 8.930 -5.599 -2.260 1.00 86.50 87 SER A N 1
ATOM 696 C CA . SER A 1 87 ? 8.715 -5.647 -0.808 1.00 86.50 87 SER A CA 1
ATOM 697 C C . SER A 1 87 ? 7.247 -5.388 -0.449 1.00 86.50 87 SER A C 1
ATOM 699 O O . SER A 1 87 ? 6.656 -6.124 0.341 1.00 86.50 87 SER A O 1
ATOM 701 N N . LEU A 1 88 ? 6.620 -4.391 -1.081 1.00 84.50 88 LEU A N 1
ATOM 702 C CA . LEU A 1 88 ? 5.197 -4.092 -0.907 1.00 84.50 88 LEU A CA 1
ATOM 703 C C . LEU A 1 88 ? 4.291 -5.204 -1.438 1.00 84.50 88 LEU A C 1
ATOM 705 O O . LEU A 1 88 ? 3.262 -5.485 -0.828 1.00 84.50 88 LEU A O 1
ATOM 709 N N . SER A 1 89 ? 4.665 -5.854 -2.540 1.00 86.25 89 SER A N 1
ATOM 710 C CA . SER A 1 89 ? 3.928 -7.000 -3.075 1.00 86.25 89 SER A CA 1
ATOM 711 C C . SER A 1 89 ? 3.983 -8.204 -2.125 1.00 86.25 89 SER A C 1
ATOM 713 O O . SER A 1 89 ? 2.955 -8.823 -1.845 1.00 86.25 89 SER A O 1
ATOM 715 N N . ILE A 1 90 ? 5.146 -8.488 -1.532 1.00 87.62 90 ILE A N 1
ATOM 716 C CA . ILE A 1 90 ? 5.298 -9.549 -0.525 1.00 87.62 90 ILE A CA 1
ATOM 717 C C . ILE A 1 90 ? 4.430 -9.240 0.698 1.00 87.62 90 ILE A C 1
ATOM 719 O O . ILE A 1 90 ? 3.629 -10.080 1.112 1.00 87.62 90 ILE A O 1
ATOM 723 N N . LEU A 1 91 ? 4.516 -8.018 1.233 1.00 84.38 91 LEU A N 1
ATOM 724 C CA . LEU A 1 91 ? 3.680 -7.585 2.357 1.00 84.38 91 LEU A CA 1
ATOM 725 C C . LEU A 1 91 ? 2.185 -7.675 2.020 1.00 84.38 91 LEU A C 1
ATOM 727 O O . LEU A 1 91 ? 1.407 -8.204 2.812 1.00 84.38 91 LEU A O 1
ATOM 731 N N . GLY A 1 92 ? 1.782 -7.230 0.828 1.00 82.19 92 GLY A N 1
ATOM 732 C CA . GLY A 1 92 ? 0.410 -7.350 0.335 1.00 82.19 92 GLY A CA 1
ATOM 733 C C . GLY A 1 92 ? -0.057 -8.804 0.253 1.00 82.19 92 GLY A C 1
ATOM 734 O O . GLY A 1 92 ? -1.153 -9.126 0.707 1.00 82.19 92 GLY A O 1
ATOM 735 N N . THR A 1 93 ? 0.799 -9.704 -0.233 1.00 85.19 93 THR A N 1
ATOM 736 C CA . THR A 1 93 ? 0.522 -11.147 -0.293 1.00 85.19 93 THR A CA 1
ATOM 737 C C . THR A 1 93 ? 0.308 -11.723 1.106 1.00 85.19 93 THR A C 1
ATOM 739 O O . THR A 1 93 ? -0.666 -12.440 1.331 1.00 85.19 93 THR A O 1
ATOM 742 N N . MET A 1 94 ? 1.155 -11.366 2.079 1.00 84.19 94 MET A N 1
ATOM 743 C CA . MET A 1 94 ? 0.996 -11.812 3.469 1.00 84.19 94 MET A CA 1
ATOM 744 C C . MET A 1 94 ? -0.332 -11.340 4.079 1.00 84.19 94 MET A C 1
ATOM 746 O O . MET A 1 94 ? -0.983 -12.101 4.796 1.00 84.19 94 MET A O 1
ATOM 750 N N . VAL A 1 95 ? -0.762 -10.110 3.778 1.00 80.56 95 VAL A N 1
ATOM 751 C CA . VAL A 1 95 ? -2.061 -9.577 4.223 1.00 80.56 95 VAL A CA 1
ATOM 752 C C . VAL A 1 95 ? -3.227 -10.342 3.586 1.00 80.56 95 VAL A C 1
ATOM 754 O O . VAL A 1 95 ? -4.175 -10.703 4.281 1.00 80.56 95 VAL A O 1
ATOM 757 N N . ILE A 1 96 ? -3.145 -10.650 2.289 1.00 81.56 96 ILE A N 1
ATOM 758 C CA . ILE A 1 96 ? -4.173 -11.416 1.568 1.00 81.56 96 ILE A CA 1
ATOM 759 C C . ILE A 1 96 ? -4.280 -12.853 2.094 1.00 81.56 96 ILE A C 1
ATOM 761 O O . ILE A 1 96 ? -5.392 -13.364 2.243 1.00 81.56 96 ILE A O 1
ATOM 765 N N . ILE A 1 97 ? -3.148 -13.506 2.386 1.00 80.69 97 ILE A N 1
ATOM 766 C CA . ILE A 1 97 ? -3.116 -14.864 2.952 1.00 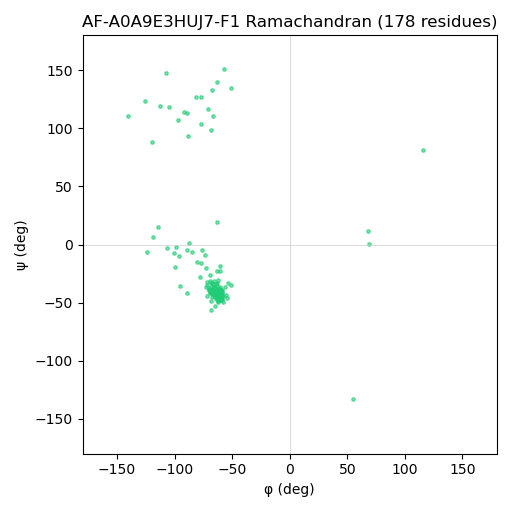80.69 97 ILE A CA 1
ATOM 767 C C . ILE A 1 97 ? -3.774 -14.879 4.333 1.00 80.69 97 ILE A C 1
ATOM 769 O O . ILE A 1 97 ? -4.583 -15.762 4.607 1.00 80.69 97 ILE A O 1
ATOM 773 N N . LYS A 1 98 ? -3.491 -13.875 5.175 1.00 80.44 98 LYS A N 1
ATOM 774 C CA . LYS A 1 98 ? -4.141 -13.724 6.486 1.00 80.44 98 LYS A CA 1
ATOM 775 C C . LYS A 1 98 ? -5.651 -13.485 6.383 1.00 80.44 98 LYS A C 1
ATOM 777 O O . LYS A 1 98 ? -6.358 -13.744 7.348 1.00 80.44 98 LYS A O 1
ATOM 782 N N . GLY A 1 99 ? -6.149 -12.980 5.251 1.00 72.44 99 GLY A N 1
ATOM 783 C CA . GLY A 1 99 ? -7.582 -12.796 4.987 1.00 72.44 99 GLY A CA 1
ATOM 784 C C . GLY A 1 99 ? -8.267 -11.715 5.832 1.00 72.44 99 GLY A C 1
ATOM 785 O O . GLY A 1 99 ? -9.461 -11.479 5.662 1.00 72.44 99 GLY A O 1
ATOM 786 N N . VAL A 1 100 ? -7.527 -11.035 6.711 1.00 74.00 100 VAL A N 1
ATOM 787 C CA . VAL A 1 100 ? -8.029 -9.980 7.595 1.00 74.00 100 VAL A CA 1
ATOM 788 C C . VAL A 1 100 ? -7.193 -8.724 7.392 1.00 74.00 100 VAL A C 1
ATOM 790 O O . VAL A 1 100 ? -5.967 -8.726 7.540 1.00 74.00 100 VAL A O 1
ATOM 793 N N . TYR A 1 101 ? -7.868 -7.636 7.044 1.00 68.75 101 TYR A N 1
ATOM 794 C CA . TYR A 1 101 ? -7.274 -6.323 6.888 1.00 68.75 101 TYR A CA 1
ATOM 795 C C . TYR A 1 101 ? -7.477 -5.516 8.169 1.00 68.75 101 TYR A C 1
ATOM 797 O O . TYR A 1 101 ? -8.584 -5.063 8.444 1.00 68.75 101 TYR A O 1
ATOM 805 N N . LYS A 1 102 ? -6.407 -5.311 8.945 1.00 70.00 102 LYS A N 1
ATOM 806 C CA . LYS A 1 102 ? -6.433 -4.413 10.106 1.00 70.00 102 LYS A CA 1
ATOM 807 C C . LYS A 1 102 ? -6.053 -3.005 9.661 1.00 70.00 102 LYS A C 1
ATOM 809 O O . LYS A 1 102 ? -4.901 -2.778 9.293 1.00 70.00 102 LYS A O 1
ATOM 814 N N . TYR A 1 103 ? -6.975 -2.044 9.707 1.00 65.94 103 TYR A N 1
ATOM 815 C CA . TYR A 1 103 ? -6.724 -0.667 9.254 1.00 65.94 103 TYR A CA 1
ATOM 816 C C . TYR A 1 103 ? -5.537 -0.004 9.961 1.00 65.94 103 TYR A C 1
ATOM 818 O O . TYR A 1 103 ? -4.769 0.713 9.317 1.00 65.94 103 TYR A O 1
ATOM 826 N N . ARG A 1 104 ? -5.359 -0.287 11.256 1.00 63.97 104 ARG A N 1
ATOM 827 C CA . ARG A 1 104 ? -4.300 0.286 12.099 1.00 63.97 104 ARG A CA 1
ATOM 828 C C . ARG A 1 104 ? -2.899 -0.165 11.678 1.00 63.97 104 ARG A C 1
ATOM 830 O O . ARG A 1 104 ? -1.984 0.646 11.622 1.00 63.97 104 ARG A O 1
ATOM 837 N N . THR A 1 105 ? -2.745 -1.438 11.323 1.00 65.19 105 THR A N 1
ATOM 838 C CA . THR A 1 105 ? -1.441 -2.029 10.981 1.00 65.19 105 THR A CA 1
ATOM 839 C C . THR A 1 105 ? -1.182 -2.015 9.472 1.00 65.19 105 THR A C 1
ATOM 841 O O . THR A 1 105 ? -0.053 -1.832 9.028 1.00 65.19 105 THR A O 1
ATOM 844 N N . HIS A 1 106 ? -2.223 -2.204 8.658 1.00 66.50 106 HIS A N 1
ATOM 845 C CA . HIS A 1 106 ? -2.100 -2.387 7.208 1.00 66.50 106 HIS A CA 1
ATOM 846 C C . HIS A 1 106 ? -2.421 -1.113 6.406 1.00 66.50 106 HIS A C 1
ATOM 848 O O . HIS A 1 106 ? -2.180 -1.080 5.200 1.00 66.50 106 HIS A O 1
ATOM 854 N N . GLY A 1 107 ? -2.909 -0.041 7.047 1.00 64.12 107 GLY A N 1
ATOM 855 C CA . GLY A 1 107 ? -3.252 1.228 6.392 1.00 64.12 107 GLY A CA 1
ATOM 856 C C . GLY A 1 107 ? -2.100 1.849 5.596 1.00 64.12 107 GLY A C 1
ATOM 857 O O . GLY A 1 107 ? -2.284 2.249 4.445 1.00 64.12 107 GLY A O 1
ATOM 858 N N . ASN A 1 108 ? -0.896 1.843 6.171 1.00 67.62 108 ASN A N 1
ATOM 859 C CA . ASN A 1 108 ? 0.308 2.345 5.504 1.00 67.62 108 ASN A CA 1
ATOM 860 C C . ASN A 1 108 ? 0.741 1.448 4.336 1.00 67.62 108 ASN A C 1
ATOM 862 O O . ASN A 1 108 ? 1.235 1.949 3.329 1.00 67.62 108 ASN A O 1
ATOM 866 N N . ILE A 1 109 ? 0.495 0.137 4.431 1.00 67.69 109 ILE A N 1
ATOM 867 C CA . ILE A 1 109 ? 0.794 -0.824 3.362 1.00 67.69 109 ILE A CA 1
ATOM 868 C C . ILE A 1 109 ? -0.120 -0.564 2.159 1.00 67.69 109 ILE A C 1
ATOM 870 O O . ILE A 1 109 ? 0.365 -0.486 1.035 1.00 67.69 109 ILE A O 1
ATOM 874 N N . ALA A 1 110 ? -1.424 -0.349 2.369 1.00 67.56 110 ALA A N 1
ATOM 875 C CA . ALA A 1 110 ? -2.345 -0.038 1.273 1.00 67.56 110 ALA A CA 1
ATOM 876 C C . ALA A 1 110 ? -2.070 1.328 0.627 1.00 67.56 110 ALA A C 1
ATOM 878 O O . ALA A 1 110 ? -2.160 1.455 -0.593 1.00 67.56 110 ALA A O 1
ATOM 879 N N . ALA A 1 111 ? -1.720 2.345 1.422 1.00 68.88 111 ALA A N 1
ATOM 880 C CA . ALA A 1 111 ? -1.305 3.644 0.892 1.00 68.88 111 ALA A CA 1
ATOM 881 C C . ALA A 1 111 ? -0.011 3.527 0.067 1.00 68.88 111 ALA A C 1
ATOM 883 O O . ALA A 1 111 ? 0.050 4.047 -1.046 1.00 68.88 111 ALA A O 1
ATOM 884 N N . GLY A 1 112 ? 0.976 2.776 0.568 1.00 68.81 112 GLY A N 1
ATOM 885 C CA . GLY A 1 112 ? 2.222 2.490 -0.142 1.00 68.81 112 GLY A CA 1
ATOM 886 C C . GLY A 1 112 ? 1.992 1.734 -1.450 1.00 68.81 112 GLY A C 1
ATOM 887 O O . GLY A 1 112 ? 2.498 2.143 -2.489 1.00 68.81 112 GLY A O 1
ATOM 888 N N . ILE A 1 113 ? 1.166 0.686 -1.434 1.00 72.75 113 ILE A N 1
ATOM 889 C CA . ILE A 1 113 ? 0.784 -0.082 -2.628 1.00 72.75 113 ILE A CA 1
ATOM 890 C C . ILE A 1 113 ? 0.209 0.827 -3.725 1.00 72.75 113 ILE A C 1
ATOM 892 O O . ILE A 1 113 ? 0.599 0.713 -4.885 1.00 72.75 113 ILE A O 1
ATOM 896 N N . ILE A 1 114 ? -0.694 1.746 -3.369 1.00 72.56 114 ILE A N 1
ATOM 897 C CA . ILE A 1 114 ? -1.309 2.668 -4.333 1.00 72.56 114 ILE A CA 1
ATOM 898 C C . ILE A 1 114 ? -0.271 3.667 -4.854 1.00 72.56 114 ILE A C 1
ATOM 900 O O . ILE A 1 114 ? -0.153 3.852 -6.063 1.00 72.56 114 ILE A O 1
ATOM 904 N N . PHE A 1 115 ? 0.491 4.293 -3.958 1.00 74.75 115 PHE A N 1
ATOM 905 C CA . PHE A 1 115 ? 1.430 5.354 -4.313 1.00 74.75 115 PHE A CA 1
ATOM 906 C C . PHE A 1 115 ? 2.614 4.835 -5.138 1.00 74.75 115 PHE A C 1
ATOM 908 O O . PHE A 1 115 ? 2.822 5.269 -6.272 1.00 74.75 115 PHE A O 1
ATOM 915 N N . TYR A 1 116 ? 3.345 3.849 -4.614 1.00 71.56 116 TYR A N 1
ATOM 916 C CA . TYR A 1 116 ? 4.490 3.266 -5.310 1.00 71.56 116 TYR A CA 1
ATOM 917 C C . TYR A 1 116 ? 4.059 2.501 -6.559 1.00 71.56 116 TYR A C 1
ATOM 919 O O . TYR A 1 116 ? 4.768 2.550 -7.558 1.00 71.56 116 TYR A O 1
ATOM 927 N N . GLY A 1 117 ? 2.877 1.874 -6.558 1.00 71.56 117 GLY A N 1
ATOM 928 C CA . GLY A 1 117 ? 2.317 1.240 -7.751 1.00 71.56 117 GLY A CA 1
ATOM 929 C C . GLY A 1 117 ? 2.074 2.216 -8.899 1.00 71.56 117 GLY A C 1
ATOM 930 O O . GLY A 1 117 ? 2.422 1.912 -10.038 1.00 71.56 117 GLY A O 1
ATOM 931 N N . CYS A 1 118 ? 1.544 3.408 -8.610 1.00 76.12 118 CYS A N 1
ATOM 932 C CA . CYS A 1 118 ? 1.327 4.434 -9.632 1.00 76.12 118 CYS A CA 1
ATOM 933 C C . CYS A 1 118 ? 2.648 5.022 -10.145 1.00 76.12 118 CYS A C 1
ATOM 935 O O . CYS A 1 118 ? 2.799 5.215 -11.349 1.00 76.12 118 CYS A O 1
ATOM 937 N N . ILE A 1 119 ? 3.626 5.235 -9.258 1.00 77.06 119 ILE A N 1
ATOM 938 C CA . ILE A 1 119 ? 4.975 5.678 -9.644 1.00 77.06 119 ILE A CA 1
ATOM 939 C C . ILE A 1 119 ? 5.675 4.615 -10.496 1.00 77.06 119 ILE A C 1
ATOM 941 O O . ILE A 1 119 ? 6.276 4.945 -11.513 1.00 77.06 119 ILE A O 1
ATOM 945 N N . GLY A 1 120 ? 5.564 3.338 -10.123 1.00 73.38 120 GLY A N 1
ATOM 946 C CA . GLY A 1 120 ? 6.101 2.211 -10.882 1.00 73.38 120 GLY A CA 1
ATOM 947 C C . GLY A 1 120 ? 5.487 2.096 -12.273 1.00 73.38 120 GLY A C 1
ATOM 948 O O . GLY A 1 120 ? 6.215 1.991 -13.256 1.00 73.38 120 GLY A O 1
ATOM 949 N N . ALA A 1 121 ? 4.158 2.182 -12.375 1.00 72.81 121 ALA A N 1
ATOM 950 C CA . ALA A 1 121 ? 3.461 2.175 -13.660 1.00 72.81 121 ALA A CA 1
ATOM 951 C C . ALA A 1 121 ? 3.894 3.352 -14.551 1.00 72.81 121 ALA A C 1
ATOM 953 O O . ALA A 1 121 ? 4.198 3.155 -15.727 1.00 72.81 121 ALA A O 1
ATOM 954 N N . TRP A 1 122 ? 3.993 4.556 -13.982 1.00 77.00 122 TRP A N 1
ATOM 955 C CA . TRP A 1 122 ? 4.473 5.745 -14.688 1.00 77.00 122 TRP A CA 1
ATOM 956 C C . TRP A 1 122 ? 5.928 5.598 -15.159 1.00 77.00 122 TRP A C 1
ATOM 958 O O . TRP A 1 122 ? 6.228 5.851 -16.325 1.00 77.00 122 TRP A O 1
ATOM 968 N N . ALA A 1 123 ? 6.820 5.106 -14.296 1.00 73.00 123 ALA A N 1
ATOM 969 C CA . ALA A 1 123 ? 8.224 4.874 -14.628 1.00 73.00 123 ALA A CA 1
ATOM 970 C C . ALA A 1 123 ? 8.395 3.821 -15.737 1.00 73.00 123 ALA A C 1
ATOM 972 O O . ALA A 1 123 ? 9.221 3.986 -16.637 1.00 73.00 123 ALA A O 1
ATOM 973 N N . VAL A 1 124 ? 7.594 2.750 -15.724 1.00 71.56 124 VAL A N 1
ATOM 974 C CA . VAL A 1 124 ? 7.599 1.742 -16.795 1.00 71.56 124 VAL A CA 1
ATOM 975 C C . VAL A 1 124 ? 7.108 2.332 -18.117 1.00 71.56 124 VAL A C 1
ATOM 977 O O . VAL A 1 124 ? 7.712 2.052 -19.150 1.00 71.56 124 VAL A O 1
ATOM 980 N N . MET A 1 125 ? 6.070 3.174 -18.099 1.00 72.25 125 MET A N 1
ATOM 981 C CA . MET A 1 125 ? 5.571 3.835 -19.309 1.00 72.25 125 MET A CA 1
ATOM 982 C C . MET A 1 125 ? 6.615 4.779 -19.917 1.00 72.25 125 MET A C 1
ATOM 984 O O . MET A 1 125 ? 6.862 4.698 -21.117 1.00 72.25 125 MET A O 1
ATOM 988 N N . LEU A 1 126 ? 7.302 5.589 -19.105 1.00 69.31 126 LEU A N 1
ATOM 989 C CA . LEU A 1 126 ? 8.361 6.485 -19.592 1.00 69.31 126 LEU A CA 1
ATOM 990 C C . LEU A 1 126 ? 9.579 5.742 -20.152 1.00 69.31 126 LEU A C 1
ATOM 992 O O . LEU A 1 126 ? 10.172 6.160 -21.139 1.00 69.31 126 LEU A O 1
ATOM 996 N N . THR A 1 127 ? 9.951 4.619 -19.541 1.00 66.44 127 THR A N 1
ATOM 997 C CA . THR A 1 127 ? 11.121 3.822 -19.953 1.00 66.44 127 THR A CA 1
ATOM 998 C C . THR A 1 127 ? 10.805 2.783 -21.030 1.00 66.44 127 THR A C 1
ATOM 1000 O O . THR A 1 127 ? 11.678 2.001 -21.408 1.00 66.44 127 THR A O 1
ATOM 1003 N N . SER A 1 128 ? 9.559 2.714 -21.505 1.00 66.31 128 SER A N 1
ATOM 1004 C CA . SER A 1 128 ? 9.159 1.803 -22.582 1.00 66.31 128 SER A CA 1
ATOM 1005 C C . SER A 1 128 ? 9.599 2.277 -23.971 1.00 66.31 128 SER A C 1
ATOM 1007 O O . SER A 1 128 ? 9.444 1.531 -24.932 1.00 66.31 128 SER A O 1
ATOM 1009 N N . GLY A 1 129 ? 10.194 3.474 -24.078 1.00 57.91 129 GLY A N 1
ATOM 1010 C CA . GLY A 1 129 ? 10.758 3.984 -25.332 1.00 57.91 129 GLY A CA 1
ATOM 1011 C C . GLY A 1 129 ? 9.704 4.294 -26.393 1.00 57.91 129 GLY A C 1
ATOM 1012 O O . GLY A 1 129 ? 10.037 4.505 -27.554 1.00 57.91 129 GLY A O 1
ATOM 1013 N N . THR A 1 130 ? 8.424 4.311 -26.021 1.00 59.53 130 THR A N 1
ATOM 1014 C CA . THR A 1 130 ? 7.377 4.785 -26.911 1.00 59.53 130 THR A CA 1
ATOM 1015 C C . THR A 1 130 ? 7.438 6.310 -26.920 1.00 59.53 130 THR A C 1
ATOM 1017 O O . THR A 1 130 ? 6.909 6.935 -26.002 1.00 59.53 130 THR A O 1
ATOM 1020 N N . ASP A 1 131 ? 7.983 6.920 -27.975 1.00 63.84 131 ASP A N 1
ATOM 1021 C CA . ASP A 1 131 ? 7.853 8.365 -28.286 1.00 63.84 131 ASP A CA 1
ATOM 1022 C C . ASP A 1 131 ? 6.391 8.789 -28.557 1.00 63.84 131 ASP A C 1
ATOM 1024 O O . ASP A 1 131 ? 6.088 9.803 -29.182 1.00 63.84 131 ASP A O 1
ATOM 1028 N N . ASN A 1 132 ? 5.441 7.977 -28.105 1.00 70.56 132 ASN A N 1
ATOM 1029 C CA . ASN A 1 132 ? 4.035 8.150 -28.323 1.00 70.56 132 ASN A CA 1
ATOM 1030 C C . ASN A 1 132 ? 3.451 8.963 -27.151 1.00 70.56 132 ASN A C 1
ATOM 1032 O O . ASN A 1 132 ? 3.383 8.462 -26.019 1.00 70.56 132 ASN A O 1
ATOM 1036 N N . PRO A 1 133 ? 2.976 10.194 -27.409 1.00 74.31 133 PRO A N 1
ATOM 1037 C CA . PRO A 1 133 ? 2.452 11.090 -26.379 1.00 74.31 133 PRO A CA 1
ATOM 1038 C C . PRO A 1 133 ? 1.233 10.517 -25.641 1.00 74.31 133 PRO A C 1
ATOM 1040 O O . PRO A 1 133 ? 0.937 10.948 -24.524 1.00 74.31 133 PRO A O 1
ATOM 1043 N N . ILE A 1 134 ? 0.554 9.519 -26.218 1.00 77.94 134 ILE A N 1
ATOM 1044 C CA . ILE A 1 134 ? -0.587 8.825 -25.608 1.00 77.94 134 ILE A CA 1
ATOM 1045 C C . ILE A 1 134 ? -0.155 8.046 -24.354 1.00 77.94 134 ILE A C 1
ATOM 1047 O O . ILE A 1 134 ? -0.848 8.076 -23.339 1.00 77.94 134 ILE A O 1
ATOM 1051 N N . PHE A 1 135 ? 1.011 7.390 -24.368 1.00 72.88 135 PHE A N 1
ATOM 1052 C CA . PHE A 1 135 ? 1.497 6.641 -23.200 1.00 72.88 135 PHE A CA 1
ATOM 1053 C C . PHE A 1 135 ? 1.960 7.568 -22.071 1.00 72.88 135 PHE A C 1
ATOM 1055 O O . PHE A 1 135 ? 1.714 7.277 -20.900 1.00 72.88 135 PHE A O 1
ATOM 1062 N N . ALA A 1 136 ? 2.552 8.718 -22.406 1.00 69.88 136 ALA A N 1
ATOM 1063 C CA . ALA A 1 136 ? 2.920 9.734 -21.421 1.00 69.88 136 ALA A CA 1
ATOM 1064 C C . ALA A 1 136 ? 1.682 10.363 -20.747 1.00 69.88 136 ALA A C 1
ATOM 1066 O O . ALA A 1 136 ? 1.652 10.540 -19.524 1.00 69.88 136 ALA A O 1
ATOM 1067 N N . THR A 1 137 ? 0.628 10.649 -21.519 1.00 78.69 137 THR A N 1
ATOM 1068 C CA . THR A 1 137 ? -0.644 11.165 -20.979 1.00 78.69 137 THR A CA 1
ATOM 1069 C C . THR A 1 137 ? -1.382 10.119 -20.146 1.00 78.69 137 THR A C 1
ATOM 1071 O O . THR A 1 137 ? -1.844 10.446 -19.054 1.00 78.69 137 THR A O 1
ATOM 1074 N N . LEU A 1 138 ? -1.422 8.855 -20.582 1.00 78.75 138 LEU A N 1
ATOM 1075 C CA . LEU A 1 138 ? -1.969 7.744 -19.792 1.00 78.75 138 LEU A CA 1
ATOM 1076 C C . LEU A 1 138 ? -1.226 7.558 -18.467 1.00 78.75 138 LEU A C 1
ATOM 1078 O O . LEU A 1 138 ? -1.865 7.461 -17.421 1.00 78.75 138 LEU A O 1
ATOM 1082 N N . GLY A 1 139 ? 0.109 7.563 -18.484 1.00 74.94 139 GLY A N 1
ATOM 1083 C CA . GLY A 1 139 ? 0.908 7.453 -17.265 1.00 74.94 139 GLY A CA 1
ATOM 1084 C C . GLY A 1 139 ? 0.631 8.602 -16.300 1.00 74.94 139 GLY A C 1
ATOM 1085 O O . GLY A 1 139 ? 0.459 8.382 -15.102 1.00 74.94 139 GLY A O 1
ATOM 1086 N N . THR A 1 140 ? 0.531 9.825 -16.821 1.00 78.50 140 THR A N 1
ATOM 1087 C CA . THR A 1 140 ? 0.208 11.008 -16.011 1.00 78.50 140 THR A CA 1
ATOM 1088 C C . THR A 1 140 ? -1.200 10.908 -15.419 1.00 78.50 140 THR A C 1
ATOM 1090 O O . THR A 1 140 ? -1.387 11.164 -14.231 1.00 78.50 140 THR A O 1
ATOM 1093 N N . ALA A 1 141 ? -2.187 10.455 -16.199 1.00 81.38 141 ALA A N 1
ATOM 1094 C CA . ALA A 1 141 ? -3.551 10.236 -15.719 1.00 81.38 141 ALA A CA 1
ATOM 1095 C C . ALA A 1 141 ? -3.615 9.166 -14.614 1.00 81.38 141 ALA A C 1
ATOM 1097 O O . ALA A 1 141 ? -4.295 9.359 -13.605 1.00 81.38 141 ALA A O 1
ATOM 1098 N N . ILE A 1 142 ? -2.867 8.065 -14.759 1.00 81.12 142 ILE A N 1
ATOM 1099 C CA . ILE A 1 142 ? -2.750 7.017 -13.733 1.00 81.12 142 ILE A CA 1
ATOM 1100 C C . ILE A 1 142 ? -2.152 7.588 -12.443 1.00 81.12 142 ILE A C 1
ATOM 1102 O O . ILE A 1 142 ? -2.646 7.291 -11.356 1.00 81.12 142 ILE A O 1
ATOM 1106 N N . LEU A 1 143 ? -1.136 8.445 -12.551 1.00 80.88 143 LEU A N 1
ATOM 1107 C CA . LEU A 1 143 ? -0.497 9.085 -11.403 1.00 80.88 143 LEU A CA 1
ATOM 1108 C C . LEU A 1 143 ? -1.481 10.013 -10.666 1.00 80.88 143 LEU A C 1
ATOM 1110 O O . LEU A 1 143 ? -1.617 9.920 -9.445 1.00 80.88 143 LEU A O 1
ATOM 1114 N N . VAL A 1 144 ? -2.256 10.821 -11.400 1.00 83.62 144 VAL A N 1
ATOM 1115 C CA . VAL A 1 144 ? -3.317 11.677 -10.833 1.00 83.62 144 VAL A CA 1
ATOM 1116 C C . VAL A 1 144 ? -4.389 10.847 -10.118 1.00 83.62 144 VAL A C 1
ATOM 1118 O O . VAL A 1 144 ? -4.764 11.159 -8.986 1.00 83.62 144 VAL A O 1
ATOM 1121 N N . LEU A 1 145 ? -4.854 9.755 -10.733 1.00 81.75 145 LEU A N 1
ATOM 1122 C CA . LEU A 1 145 ? -5.814 8.842 -10.106 1.00 81.75 145 LEU A CA 1
ATOM 1123 C C . LEU A 1 145 ? -5.239 8.184 -8.843 1.00 81.75 145 LEU A C 1
ATOM 1125 O O . LEU A 1 145 ? -5.951 8.038 -7.846 1.00 81.75 145 LEU A O 1
ATOM 1129 N N . GLY A 1 146 ? -3.954 7.828 -8.861 1.00 78.69 146 GLY A N 1
ATOM 1130 C CA . GLY A 1 146 ? -3.223 7.317 -7.706 1.00 78.69 146 GLY A CA 1
ATOM 1131 C C . GLY A 1 146 ? -3.224 8.290 -6.533 1.00 78.69 146 GLY A C 1
ATOM 1132 O O . GLY A 1 146 ? -3.599 7.916 -5.419 1.00 78.69 146 GLY A O 1
ATOM 1133 N N . ILE A 1 147 ? -2.887 9.556 -6.794 1.00 79.94 147 ILE A N 1
ATOM 1134 C CA . ILE A 1 147 ? -2.908 10.629 -5.791 1.00 79.94 147 ILE A CA 1
ATOM 1135 C C . ILE A 1 147 ? -4.327 10.818 -5.243 1.00 79.94 147 ILE A C 1
ATOM 1137 O O . ILE A 1 147 ? -4.520 10.840 -4.027 1.00 79.94 147 ILE A O 1
ATOM 1141 N N . ALA A 1 148 ? -5.342 10.874 -6.109 1.00 82.50 148 ALA A N 1
ATOM 1142 C CA . ALA A 1 148 ? -6.732 11.014 -5.678 1.00 82.50 148 ALA A CA 1
ATOM 1143 C C . ALA A 1 148 ? -7.172 9.856 -4.761 1.00 82.50 148 ALA A C 1
ATOM 1145 O O . ALA A 1 148 ? -7.826 10.071 -3.736 1.00 82.50 148 ALA A O 1
ATOM 1146 N N . LYS A 1 149 ? -6.773 8.616 -5.078 1.00 77.88 149 LYS A N 1
ATOM 1147 C CA . LYS A 1 149 ? -7.031 7.443 -4.227 1.00 77.88 149 LYS A CA 1
ATOM 1148 C C . LYS A 1 149 ? -6.274 7.504 -2.904 1.00 77.88 149 LYS A C 1
ATOM 1150 O O . LYS A 1 149 ? -6.840 7.117 -1.883 1.00 77.88 149 LYS A O 1
ATOM 1155 N N . MET A 1 150 ? -5.041 8.005 -2.902 1.00 78.81 150 MET A N 1
ATOM 1156 C CA . MET A 1 150 ? -4.262 8.212 -1.682 1.00 78.81 150 MET A CA 1
ATOM 1157 C C . MET A 1 150 ? -4.945 9.226 -0.757 1.00 78.81 150 MET A C 1
ATOM 1159 O O . MET A 1 150 ? -5.157 8.924 0.415 1.00 78.81 150 MET A O 1
ATOM 1163 N N . VAL A 1 151 ? -5.389 10.369 -1.289 1.00 80.88 151 VAL A N 1
ATOM 1164 C CA . VAL A 1 151 ? -6.145 11.379 -0.527 1.00 80.88 151 VAL A CA 1
ATOM 1165 C C . VAL A 1 151 ? -7.446 10.790 0.017 1.00 80.88 151 VAL A C 1
ATOM 1167 O O . VAL A 1 151 ? -7.759 10.958 1.194 1.00 80.88 151 VAL A O 1
ATOM 1170 N N . ALA A 1 152 ? -8.181 10.021 -0.790 1.00 80.81 152 ALA A N 1
ATOM 1171 C CA . ALA A 1 152 ? -9.384 9.336 -0.321 1.00 80.81 152 ALA A CA 1
ATOM 1172 C C . ALA A 1 152 ? -9.092 8.349 0.827 1.00 80.81 152 ALA A C 1
ATOM 1174 O O . ALA A 1 152 ? -9.901 8.223 1.749 1.00 80.81 152 ALA A O 1
ATOM 1175 N N . ASN A 1 153 ? -7.946 7.662 0.800 1.00 78.62 153 ASN A N 1
ATOM 1176 C CA . ASN A 1 153 ? -7.510 6.790 1.891 1.00 78.62 153 ASN A CA 1
ATOM 1177 C C . ASN A 1 153 ? -7.124 7.577 3.149 1.00 78.62 153 ASN A C 1
ATOM 1179 O O . ASN A 1 153 ? -7.524 7.175 4.239 1.00 78.62 153 ASN A O 1
ATOM 1183 N N . LEU A 1 154 ? -6.428 8.707 3.008 1.00 79.38 154 LEU A N 1
ATOM 1184 C CA . LEU A 1 154 ? -6.111 9.602 4.126 1.00 79.38 154 LEU A CA 1
ATOM 1185 C C . LEU A 1 154 ? -7.386 10.125 4.797 1.00 79.38 154 LEU A C 1
ATOM 1187 O O . LEU A 1 154 ? -7.498 10.094 6.018 1.00 79.38 154 LEU A O 1
ATOM 1191 N N . ILE A 1 155 ? -8.390 10.514 4.005 1.00 83.12 155 ILE A N 1
ATOM 1192 C CA . ILE A 1 155 ? -9.702 10.936 4.519 1.00 83.12 155 ILE A CA 1
ATOM 1193 C C . ILE A 1 155 ? -10.409 9.782 5.245 1.00 83.12 155 ILE A C 1
ATOM 1195 O O . ILE A 1 155 ? -11.069 9.989 6.260 1.00 83.12 155 ILE A O 1
ATOM 1199 N N . LYS A 1 156 ? -10.304 8.545 4.749 1.00 79.56 156 LYS A N 1
ATOM 1200 C CA . LYS A 1 156 ? -10.873 7.383 5.450 1.00 79.56 156 LYS A CA 1
ATOM 1201 C C . LYS A 1 156 ? -10.166 7.115 6.775 1.00 79.56 156 LYS A C 1
ATOM 1203 O O . LYS A 1 156 ? -10.846 6.863 7.765 1.00 79.56 156 LYS A O 1
ATOM 1208 N N . GLN A 1 157 ? -8.838 7.199 6.806 1.00 76.06 157 GLN A N 1
ATOM 1209 C CA . GLN A 1 157 ? -8.064 7.061 8.040 1.00 76.06 157 GLN A CA 1
ATOM 1210 C C . GLN A 1 157 ? -8.399 8.166 9.046 1.00 76.06 157 GLN A C 1
ATOM 1212 O O . GLN A 1 157 ? -8.606 7.868 10.217 1.00 76.06 157 GLN A O 1
ATOM 1217 N N . SER A 1 158 ? -8.539 9.421 8.606 1.00 80.19 158 SER A N 1
ATOM 1218 C CA . SER A 1 158 ? -8.916 10.516 9.507 1.00 80.19 158 SER A CA 1
ATOM 1219 C C . SER A 1 158 ? -10.326 10.338 10.073 1.00 80.19 158 SER A C 1
ATOM 1221 O O . SER A 1 158 ? -10.533 10.546 11.266 1.00 80.19 158 SER A O 1
ATOM 1223 N N . LYS A 1 159 ? -11.283 9.867 9.261 1.00 80.94 159 LYS A N 1
ATOM 1224 C CA . LYS A 1 159 ? -12.635 9.517 9.727 1.00 80.94 159 LYS A CA 1
ATOM 1225 C C . LYS A 1 159 ? -12.629 8.378 10.745 1.00 80.94 159 LYS A C 1
ATOM 1227 O O . LYS A 1 159 ? -13.381 8.447 11.712 1.00 80.94 159 LYS A O 1
ATOM 1232 N N . LEU A 1 160 ? -11.805 7.350 10.537 1.00 80.12 160 LEU A N 1
ATOM 1233 C CA . LEU A 1 160 ? -11.650 6.250 11.495 1.00 80.12 160 LEU A CA 1
ATOM 1234 C C . LEU A 1 160 ? -11.096 6.761 12.827 1.00 80.12 160 LEU A C 1
ATOM 1236 O O . LEU A 1 160 ? -11.697 6.500 13.863 1.00 80.12 160 LEU A O 1
ATOM 1240 N N . ASN A 1 161 ? -10.039 7.575 12.790 1.00 78.50 161 ASN A N 1
ATOM 1241 C CA . ASN A 1 161 ? -9.460 8.174 13.994 1.00 78.50 161 ASN A CA 1
ATOM 1242 C C . ASN A 1 161 ? -10.463 9.074 14.730 1.00 78.50 161 ASN A C 1
ATOM 1244 O O . ASN A 1 161 ? -10.522 9.060 15.956 1.00 78.50 161 ASN A O 1
ATOM 1248 N N . TYR A 1 162 ? -11.269 9.847 13.997 1.00 81.31 162 TYR A N 1
ATOM 1249 C CA . TYR A 1 162 ? -12.297 10.693 14.601 1.00 81.31 162 TYR A CA 1
ATOM 1250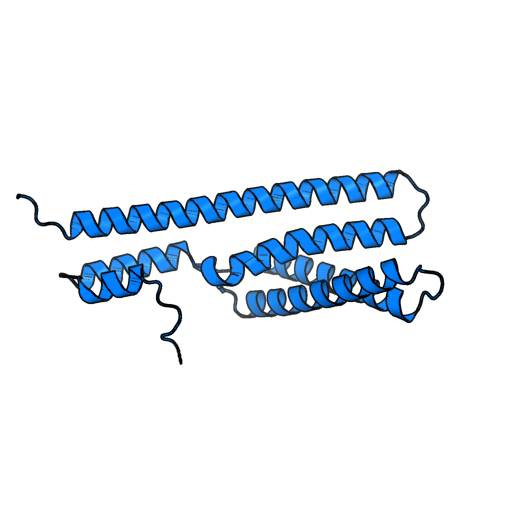 C C . TYR A 1 162 ? -13.399 9.866 15.268 1.00 81.31 162 TYR A C 1
ATOM 1252 O O . TYR A 1 162 ? -13.782 10.157 16.397 1.00 81.31 162 TYR A O 1
ATOM 1260 N N . ARG A 1 163 ? -13.877 8.798 14.613 1.00 79.38 163 ARG A N 1
ATOM 1261 C CA . ARG A 1 163 ? -14.861 7.897 15.227 1.00 79.38 163 AR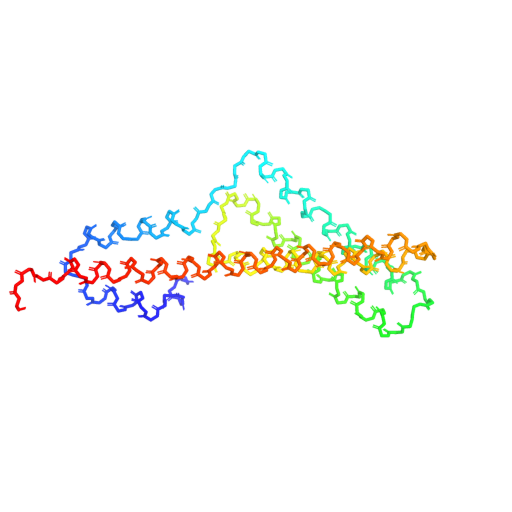G A CA 1
ATOM 1262 C C . ARG A 1 163 ? -14.304 7.183 16.454 1.00 79.38 163 ARG A C 1
ATOM 1264 O O . ARG A 1 163 ? -15.025 7.050 17.430 1.00 79.38 163 ARG A O 1
ATOM 1271 N N . GLU A 1 164 ? -13.037 6.775 16.432 1.00 79.31 164 GLU A N 1
ATOM 1272 C CA . GLU A 1 164 ? -12.375 6.206 17.610 1.00 79.31 164 GLU A CA 1
ATOM 1273 C C . GLU A 1 164 ? -12.369 7.204 18.779 1.00 79.31 164 GLU A C 1
ATOM 1275 O O . GLU A 1 164 ? -12.659 6.838 19.915 1.00 79.31 164 GLU A O 1
ATOM 1280 N N . GLN A 1 165 ? -12.070 8.479 18.515 1.00 78.56 165 GLN A N 1
ATOM 1281 C CA . GLN A 1 165 ? -12.105 9.521 19.546 1.00 78.56 165 GLN A CA 1
ATOM 1282 C C . GLN A 1 165 ? -13.520 9.792 20.066 1.00 78.56 165 GLN A C 1
ATOM 1284 O O . GLN A 1 165 ? -13.684 9.987 21.269 1.00 78.56 165 GLN A O 1
ATOM 1289 N N . LEU A 1 166 ? -14.526 9.773 19.189 1.00 82.19 166 LEU A N 1
ATOM 1290 C CA . LEU A 1 166 ? -15.928 9.914 19.579 1.00 82.19 166 LEU A CA 1
ATOM 1291 C C . LEU A 1 166 ? -16.355 8.759 20.495 1.00 82.19 166 LEU A C 1
ATOM 1293 O O . LEU A 1 166 ? -16.859 9.006 21.584 1.00 82.19 166 LEU A O 1
ATOM 1297 N N . LEU A 1 167 ? -16.053 7.516 20.108 1.00 77.31 167 LEU A N 1
ATOM 1298 C CA . LEU A 1 167 ? -16.361 6.321 20.898 1.00 77.31 167 LEU A CA 1
ATOM 1299 C C . LEU A 1 167 ? -15.689 6.385 22.282 1.00 77.31 167 LEU A C 1
ATOM 1301 O O . LEU A 1 167 ? -16.292 6.043 23.295 1.00 77.31 167 LEU A O 1
ATOM 1305 N N . LYS A 1 168 ? -14.449 6.895 22.349 1.00 75.31 168 LYS A N 1
ATOM 1306 C CA . LYS A 1 168 ? -13.742 7.154 23.618 1.00 75.31 168 LYS A CA 1
ATOM 1307 C C . LYS A 1 168 ? -14.459 8.179 24.494 1.00 75.31 168 LYS A C 1
ATOM 1309 O O . LYS A 1 168 ? -14.454 8.036 25.715 1.00 75.31 168 LYS A O 1
ATOM 1314 N N . GLN A 1 169 ? -15.022 9.231 23.903 1.00 79.69 169 GLN A N 1
ATOM 1315 C CA . GLN A 1 169 ? -15.773 10.249 24.640 1.00 79.69 169 GLN A CA 1
ATOM 1316 C C . GLN A 1 169 ? -17.124 9.715 25.121 1.00 79.69 169 GLN A C 1
ATOM 1318 O O . GLN A 1 169 ? -17.454 9.919 26.284 1.00 79.69 169 GLN A O 1
ATOM 1323 N N . GLU A 1 170 ? -17.862 8.994 24.274 1.00 75.38 170 GLU A N 1
ATOM 1324 C CA . GLU A 1 170 ? -19.120 8.332 24.644 1.00 75.38 170 GLU A CA 1
ATOM 1325 C C . GLU A 1 170 ? -18.912 7.351 25.796 1.00 75.38 170 GLU A C 1
ATOM 1327 O O . GLU A 1 170 ? -19.659 7.376 26.770 1.00 75.38 170 GLU A O 1
ATOM 1332 N N . TYR A 1 171 ? -17.843 6.556 25.739 1.00 75.12 171 TYR A N 1
ATOM 1333 C CA . TYR A 1 171 ? -17.474 5.645 26.815 1.00 75.12 171 TYR A CA 1
ATOM 1334 C C . TYR A 1 171 ? -17.190 6.385 28.129 1.00 75.12 171 TYR A C 1
ATOM 1336 O O . TYR A 1 171 ? -17.749 6.046 29.168 1.00 75.12 171 TYR A O 1
ATOM 1344 N N . ARG A 1 172 ? -16.384 7.456 28.084 1.00 73.50 172 ARG A N 1
ATOM 1345 C CA . ARG A 1 172 ? -16.108 8.288 29.267 1.00 73.50 172 ARG A CA 1
ATOM 1346 C C . ARG A 1 172 ? -17.368 8.918 29.852 1.00 73.50 172 ARG A C 1
ATOM 1348 O O . ARG A 1 172 ? -17.464 9.031 31.065 1.00 73.50 172 ARG A O 1
ATOM 1355 N N . LEU A 1 173 ? -18.306 9.348 29.009 1.00 76.25 173 LEU A N 1
ATOM 1356 C CA . LEU A 1 173 ? -19.588 9.901 29.450 1.00 76.25 173 LEU A CA 1
ATOM 1357 C C . LEU A 1 173 ? -20.494 8.822 30.055 1.00 76.25 173 LEU A C 1
ATOM 1359 O O . LEU A 1 173 ? -21.166 9.094 31.041 1.00 76.25 173 LEU A O 1
ATOM 1363 N N . ALA A 1 174 ? -20.489 7.604 29.509 1.00 73.62 174 ALA A N 1
ATOM 1364 C CA . ALA A 1 174 ? -21.249 6.474 30.042 1.00 73.62 174 ALA A CA 1
ATOM 1365 C C . ALA A 1 174 ? -20.699 5.958 31.385 1.00 73.62 174 ALA A C 1
ATOM 1367 O O . ALA A 1 174 ? -21.449 5.399 32.182 1.00 73.62 174 ALA A O 1
ATOM 1368 N N . GLU A 1 175 ? -19.402 6.150 31.645 1.00 69.81 175 GLU A N 1
ATOM 1369 C CA . GLU A 1 175 ? -18.776 5.868 32.942 1.00 69.81 175 GLU A CA 1
ATOM 1370 C C . GLU A 1 175 ? -19.000 6.978 33.986 1.00 69.81 175 GLU A C 1
ATOM 1372 O O . GLU A 1 175 ? -18.786 6.737 35.176 1.00 69.81 175 GLU A O 1
ATOM 1377 N N . MET A 1 176 ? -19.444 8.179 33.586 1.00 65.75 176 MET A N 1
ATOM 1378 C CA . MET A 1 176 ? -19.806 9.228 34.542 1.00 65.75 176 MET A CA 1
ATOM 1379 C C . MET A 1 176 ? -21.183 8.924 35.155 1.00 65.75 176 MET A C 1
ATOM 1381 O O . MET A 1 176 ? -22.152 8.722 34.420 1.00 65.75 176 MET A O 1
ATOM 1385 N N . PRO A 1 177 ? -21.316 8.903 36.493 1.00 59.06 177 PRO A N 1
ATOM 1386 C CA . PRO A 1 177 ? -22.609 8.699 37.130 1.00 59.06 177 PRO A CA 1
ATOM 1387 C C . PRO A 1 177 ? -23.569 9.849 36.770 1.00 59.06 177 PRO A C 1
ATOM 1389 O O . PRO A 1 177 ? -23.149 11.009 36.748 1.00 59.06 177 PRO A O 1
ATOM 1392 N N . PRO A 1 178 ? -24.858 9.566 36.504 1.00 50.50 178 PRO A N 1
ATOM 1393 C CA . PRO A 1 178 ? -25.838 10.605 36.220 1.00 50.50 178 PRO A CA 1
ATOM 1394 C C . PRO A 1 178 ? -26.098 11.423 37.493 1.00 50.50 178 PRO A C 1
ATOM 1396 O O . PRO A 1 178 ? -26.869 11.009 38.354 1.00 50.50 178 PRO A O 1
ATOM 1399 N N . GLY A 1 179 ? -25.447 12.582 37.612 1.00 58.75 179 GLY A N 1
ATOM 1400 C CA . GLY A 1 179 ? -25.721 13.572 38.657 1.00 58.75 179 GLY A CA 1
ATOM 1401 C C . GLY A 1 179 ? -24.568 13.823 39.629 1.00 58.75 179 GLY A C 1
ATOM 1402 O O . GLY A 1 179 ? -24.594 13.348 40.764 1.00 58.75 179 GLY A O 1
ATOM 1403 N N . GLN A 1 180 ? -23.618 14.655 39.202 1.00 43.28 180 GLN A N 1
ATOM 1404 C CA . GLN A 1 180 ? -22.973 15.662 40.051 1.00 43.28 180 GLN A CA 1
ATOM 1405 C C . GLN A 1 180 ? -23.011 17.003 39.324 1.00 43.28 180 GLN A C 1
ATOM 1407 O O . GLN A 1 180 ? -22.794 16.993 38.091 1.00 43.28 180 GLN A O 1
#

Sequence (180 aa):
MADREMNFADRLLSQQSLNPDLQEKYRKELDDMLEVKIEGGRKVLDIVKVAILYIIGLRCLFQVIYNPTIVDIYRLFAGILGVALISLSILGTMVIIKGVYKYRTHGNIAAGIIFYGCIGAWAVMLTSGTDNPIFATLGTAILVLGIAKMVANLIKQSKLNYREQLLKQEYRLAEMPPG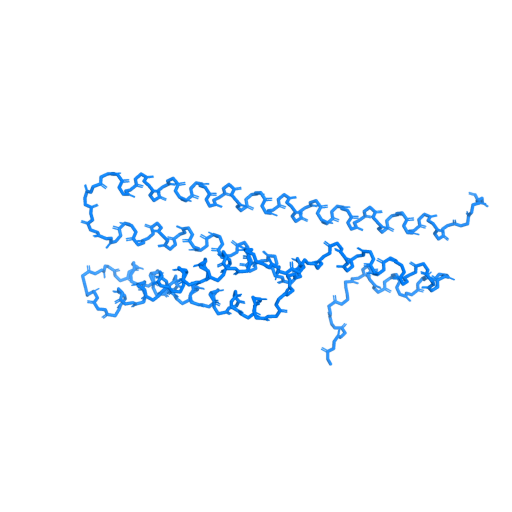Q

Secondary structure (DSSP, 8-state):
---TT--HHHHHHHHH-S-HHHHHHHHHHHHHHHEEE--THHHHHHHHHHHHHHHHHHHHHHHHHH-TTS-HHHHHHHHHHHHHHHHHHHHHHHHHHH-EEEHHHHHHHHHHHHHHHHHHHHHHHHTT----HHHHHHHHHHHHHHHHHHHHHHHHHHHHHHHHHHHHHHHHHHTS-S--

Solvent-accessible surface area (backbone atoms only — not comparable to full-atom values): 9846 Å² total; per-residue (Å²): 143,84,75,86,76,68,47,74,67,56,54,51,53,72,75,64,66,91,48,69,71,60,53,52,52,51,51,52,56,51,46,63,74,36,47,44,73,56,57,72,72,58,43,55,54,50,51,52,52,30,51,51,30,33,52,47,12,49,51,30,39,48,46,50,75,74,42,88,84,54,57,68,68,60,32,51,50,31,36,55,49,11,54,51,31,37,52,48,20,52,53,46,48,56,42,59,72,65,34,49,46,40,49,86,80,44,43,65,55,53,46,45,49,42,49,54,42,26,53,45,53,28,52,51,46,68,72,62,72,62,91,46,67,65,51,58,51,51,27,50,50,47,36,53,53,26,51,54,51,43,53,53,48,52,53,50,52,51,51,50,55,49,49,53,52,48,53,54,50,54,51,54,55,70,70,47,73,96,81,129

Foldseek 3Di:
DPPDPCDPLNVVCVVDDPDVVLVVVLVVVLCVLFKDFCDDPSLVVLLVLLVLLLVLLVVLQCCLVPPPPDDVVSSVVSPVLSVLSNVLSVVSVVCSVVRMGGCVPCLVSVLSSLQSSLVSQLSCLVVVPPPDVVSNVVSVVSNVVSVVVSVVSVVVVVVSVVVSVVSSVVSVVVSDPPDD

Nearest PDB structures (foldseek):
  4tx5-assembly1_B  TM=2.861E-01  e=1.688E+00  Homo sapiens
  1few-assembly1_A  TM=2.792E-01  e=2.194E+00  Homo sapiens
  6jx6-assembly1_A  TM=3.125E-01  e=6.588E+00  Homo sapiens
  5uz7-assembly1_R  TM=2.945E-01  e=4.333E+00  Homo sapiens

Mean predicted aligned error: 11.52 Å

pLDDT: mean 73.49, std 10.87, range [34.34, 88.19]